Protein AF-A0AAV9RX57-F1 (afdb_monomer)

Secondary structure (DSSP, 8-state):
--------------S---THHHHHHHHHHHHHHHHHHHHHHHTS----------HHHHTT-EE-TTS-EESS-HHHHHHHHHHHHHHHHHHHHHHHHHHHHHHHHHHHHHHHHHHHHHHHHHHHHHHHHHHHHHHHHHHHHHHHHHHHHHHHHHHHHHHHHHHHHHHHHHHHHHHHHHHHT-

Structure (mmCIF, N/CA/C/O backbone):
data_AF-A0AAV9RX57-F1
#
_entry.id   AF-A0AAV9RX57-F1
#
loop_
_atom_site.group_PDB
_atom_site.id
_atom_site.type_symbol
_atom_site.label_atom_id
_atom_site.label_alt_id
_atom_site.label_comp_id
_atom_site.label_asym_id
_atom_site.label_entity_id
_atom_site.label_seq_id
_atom_site.pdbx_PDB_ins_code
_atom_site.Cartn_x
_atom_site.Cartn_y
_atom_site.Cartn_z
_atom_site.occupancy
_atom_site.B_iso_or_equiv
_atom_site.auth_seq_id
_atom_site.auth_comp_id
_atom_site.auth_asym_id
_atom_site.auth_atom_id
_atom_site.pdbx_PDB_model_num
ATOM 1 N N . MET A 1 1 ? 36.077 42.262 15.835 1.00 37.25 1 MET A N 1
ATOM 2 C CA . MET A 1 1 ? 35.780 43.583 15.251 1.00 37.25 1 MET A CA 1
ATOM 3 C C . MET A 1 1 ? 36.110 43.480 13.769 1.00 37.25 1 MET A C 1
ATOM 5 O O . MET A 1 1 ? 37.255 43.194 13.464 1.00 37.25 1 MET A O 1
ATOM 9 N N . THR A 1 2 ? 35.076 43.546 12.921 1.00 34.50 2 THR A N 1
ATOM 10 C CA . THR A 1 2 ? 35.089 44.076 11.535 1.00 34.50 2 THR A CA 1
ATOM 11 C C . THR A 1 2 ? 36.277 43.710 10.632 1.00 34.50 2 THR A C 1
ATOM 13 O O . THR A 1 2 ? 37.379 44.206 10.809 1.00 34.50 2 THR A O 1
ATOM 16 N N . THR A 1 3 ? 36.082 42.760 9.709 1.00 36.19 3 THR A N 1
ATOM 17 C CA . THR A 1 3 ? 35.789 42.994 8.271 1.00 36.19 3 THR A CA 1
ATOM 18 C C . THR A 1 3 ? 36.914 43.692 7.516 1.00 36.19 3 THR A C 1
ATOM 20 O O . THR A 1 3 ? 37.200 44.847 7.803 1.00 36.19 3 THR A O 1
ATOM 23 N N . LEU A 1 4 ? 37.445 43.023 6.488 1.00 35.38 4 LEU A N 1
ATOM 24 C CA . LEU A 1 4 ? 37.446 43.485 5.093 1.00 35.38 4 LEU A CA 1
ATOM 25 C C . LEU A 1 4 ? 38.254 42.498 4.238 1.00 35.38 4 LEU A C 1
ATOM 27 O O . LEU A 1 4 ? 39.471 42.447 4.349 1.00 35.38 4 LEU A O 1
ATOM 31 N N . GLN A 1 5 ? 37.575 41.765 3.357 1.00 34.31 5 GLN A N 1
ATOM 32 C CA . GLN A 1 5 ? 37.982 41.680 1.953 1.00 34.31 5 GLN A CA 1
ATOM 33 C C . GLN A 1 5 ? 36.827 41.117 1.121 1.00 34.31 5 GLN A C 1
ATOM 35 O O . GLN A 1 5 ? 36.481 39.942 1.163 1.00 34.31 5 GLN A O 1
ATOM 40 N N . THR A 1 6 ? 36.191 42.045 0.418 1.00 34.16 6 THR A N 1
ATOM 41 C CA . THR A 1 6 ? 35.315 41.859 -0.733 1.00 34.16 6 THR A CA 1
ATOM 42 C C . THR A 1 6 ? 36.131 41.374 -1.927 1.00 34.16 6 THR A C 1
ATOM 44 O O . THR A 1 6 ? 36.970 42.121 -2.426 1.00 34.16 6 THR A O 1
ATOM 47 N N . GLU A 1 7 ? 35.819 40.180 -2.425 1.00 33.41 7 GLU A N 1
ATOM 48 C CA . GLU A 1 7 ? 36.048 39.801 -3.818 1.00 33.41 7 GLU A CA 1
ATOM 49 C C . GLU A 1 7 ? 34.712 39.481 -4.491 1.00 33.41 7 GLU A C 1
ATOM 51 O O . GLU A 1 7 ? 33.741 39.034 -3.879 1.00 33.41 7 GLU A O 1
ATOM 56 N N . VAL A 1 8 ? 34.675 39.849 -5.761 1.00 36.81 8 VAL A N 1
ATOM 57 C CA . VAL A 1 8 ? 33.506 40.105 -6.587 1.00 36.81 8 VAL A CA 1
ATOM 58 C C . VAL A 1 8 ? 33.065 38.825 -7.301 1.00 36.81 8 VAL A C 1
ATOM 60 O O . VAL A 1 8 ? 33.859 38.171 -7.959 1.00 36.81 8 VAL A O 1
ATOM 63 N N . LEU A 1 9 ? 31.767 38.532 -7.178 1.00 32.97 9 LEU A N 1
ATOM 64 C CA . LEU A 1 9 ? 30.880 37.829 -8.119 1.00 32.97 9 LEU A CA 1
ATOM 65 C C . LEU A 1 9 ? 31.430 36.607 -8.881 1.00 32.97 9 LEU A C 1
ATOM 67 O O . LEU A 1 9 ? 32.012 36.718 -9.956 1.00 32.97 9 LEU A O 1
ATOM 71 N N . GLY A 1 10 ? 31.008 35.427 -8.427 1.00 30.75 10 GLY A N 1
ATOM 72 C CA . GLY A 1 10 ? 30.907 34.221 -9.246 1.00 30.75 10 GLY A CA 1
ATOM 73 C C . GLY A 1 10 ? 29.831 33.304 -8.678 1.00 30.75 10 GLY A C 1
ATOM 74 O O . GLY A 1 10 ? 30.119 32.451 -7.845 1.00 30.75 10 GLY A O 1
ATOM 75 N N . SER A 1 11 ? 28.574 33.538 -9.060 1.00 35.91 11 SER A N 1
ATOM 76 C CA . SER A 1 11 ? 27.440 32.716 -8.626 1.00 35.91 11 SER A CA 1
ATOM 77 C C . SER A 1 11 ? 27.539 31.260 -9.116 1.00 35.91 11 SER A C 1
ATOM 79 O O . SER A 1 11 ? 28.242 30.971 -10.086 1.00 35.91 11 SER A O 1
ATOM 81 N N . PRO A 1 12 ? 26.837 30.344 -8.429 1.00 41.66 12 PRO A N 1
ATOM 82 C CA . PRO A 1 12 ? 27.195 28.942 -8.304 1.00 41.66 12 PRO A CA 1
ATOM 83 C C . PRO A 1 12 ? 26.465 28.075 -9.332 1.00 41.66 12 PRO A C 1
ATOM 85 O O . PRO A 1 12 ? 25.260 28.199 -9.524 1.00 41.66 12 PRO A O 1
ATOM 88 N N . ALA A 1 13 ? 27.175 27.133 -9.948 1.00 36.59 13 ALA A N 1
ATOM 89 C CA . ALA A 1 13 ? 26.543 26.050 -10.699 1.00 36.59 13 ALA A CA 1
ATOM 90 C C . ALA A 1 13 ? 27.413 24.786 -10.659 1.00 36.59 13 ALA A C 1
ATOM 92 O O . ALA A 1 13 ? 27.843 24.258 -11.682 1.00 36.59 13 ALA A O 1
ATOM 93 N N . VAL A 1 14 ? 27.689 24.301 -9.448 1.00 48.09 14 VAL A N 1
ATOM 94 C CA . VAL A 1 14 ? 28.089 22.909 -9.230 1.00 48.09 14 VAL A CA 1
ATOM 95 C C . VAL A 1 14 ? 26.825 22.139 -8.882 1.00 48.09 14 VAL A C 1
ATOM 97 O O . VAL A 1 14 ? 26.364 22.212 -7.749 1.00 48.09 14 VAL A O 1
ATOM 100 N N . ALA A 1 15 ? 26.254 21.445 -9.864 1.00 42.22 15 ALA A N 1
ATOM 101 C CA . ALA A 1 15 ? 25.606 20.141 -9.704 1.00 42.22 15 ALA A CA 1
ATOM 102 C C . ALA A 1 15 ? 24.949 19.714 -11.023 1.00 42.22 15 ALA A C 1
ATOM 104 O O . ALA A 1 15 ? 24.324 20.517 -11.707 1.00 42.22 15 ALA A O 1
ATOM 105 N N . ALA A 1 16 ? 25.051 18.418 -11.316 1.00 41.44 16 ALA A N 1
ATOM 106 C CA . ALA A 1 16 ? 24.288 17.691 -12.330 1.00 41.44 16 ALA A CA 1
ATOM 107 C C . ALA A 1 16 ? 24.678 17.917 -13.805 1.00 41.44 16 ALA A C 1
ATOM 109 O O . ALA A 1 16 ? 23.857 18.296 -14.635 1.00 41.44 16 ALA A O 1
ATOM 110 N N . ARG A 1 17 ? 25.907 17.540 -14.183 1.00 41.22 17 ARG A N 1
ATOM 111 C CA . ARG A 1 17 ? 26.127 16.994 -15.535 1.00 41.22 17 ARG A CA 1
ATOM 112 C C . ARG A 1 17 ? 26.053 15.477 -15.443 1.00 41.22 17 ARG A C 1
ATOM 114 O O . ARG A 1 17 ? 26.974 14.824 -14.965 1.00 41.22 17 ARG A O 1
ATOM 121 N N . GLY A 1 18 ? 24.885 14.953 -15.805 1.00 37.97 18 GLY A N 1
ATOM 122 C CA . GLY A 1 18 ? 24.595 13.528 -15.828 1.00 37.97 18 GLY A CA 1
ATOM 123 C C . GLY A 1 18 ? 25.555 12.761 -16.736 1.00 37.97 18 GLY A C 1
ATOM 124 O O . GLY A 1 18 ? 26.022 13.273 -17.756 1.00 37.97 18 GLY A O 1
ATOM 125 N N . GLY A 1 19 ? 25.801 11.504 -16.362 1.00 42.06 19 GLY A N 1
ATOM 126 C CA . GLY A 1 19 ? 26.691 10.552 -17.033 1.00 42.06 19 GLY A CA 1
ATOM 127 C C . GLY A 1 19 ? 26.446 10.337 -18.535 1.00 42.06 19 GLY A C 1
ATOM 128 O O . GLY A 1 19 ? 27.285 9.739 -19.198 1.00 42.06 19 GLY A O 1
ATOM 129 N N . GLY A 1 20 ? 25.344 10.848 -19.095 1.00 42.59 20 GLY A N 1
ATOM 130 C CA . GLY A 1 20 ? 25.029 10.764 -20.524 1.00 42.59 20 GLY A CA 1
ATOM 131 C C . GLY A 1 20 ? 25.886 11.659 -21.428 1.00 42.59 20 GLY A C 1
ATOM 132 O O . GLY A 1 20 ? 26.120 11.298 -22.578 1.00 42.59 20 GLY A O 1
ATOM 133 N N . ALA A 1 21 ? 26.414 12.784 -20.926 1.00 46.75 21 ALA A N 1
ATOM 134 C CA . ALA A 1 21 ? 27.235 13.691 -21.742 1.00 46.75 21 ALA A CA 1
ATOM 135 C C . ALA A 1 21 ? 28.608 13.082 -22.095 1.00 46.75 21 ALA A C 1
ATOM 137 O O . ALA A 1 21 ? 29.094 13.236 -23.212 1.00 46.75 21 ALA A O 1
ATOM 138 N N . TYR A 1 22 ? 29.190 12.306 -21.176 1.00 47.47 22 TYR A N 1
ATOM 139 C CA . TYR A 1 22 ? 30.493 11.661 -21.371 1.00 47.47 22 TYR A CA 1
ATOM 140 C C . TYR A 1 22 ? 30.448 10.531 -22.411 1.00 47.47 22 TYR A C 1
ATOM 142 O O . TYR A 1 22 ? 31.435 10.286 -23.099 1.00 47.47 22 TYR A O 1
ATOM 150 N N . LEU A 1 23 ? 29.300 9.862 -22.562 1.00 53.38 23 LEU A N 1
ATOM 151 C CA . LEU A 1 23 ? 29.107 8.799 -23.554 1.00 53.38 23 LEU A CA 1
ATOM 152 C C . LEU A 1 23 ? 28.956 9.352 -24.976 1.00 53.38 23 LEU A C 1
ATOM 154 O O . LEU A 1 23 ? 29.496 8.763 -25.909 1.00 53.38 23 LEU A O 1
ATOM 158 N N . LEU A 1 24 ? 28.289 10.498 -25.141 1.00 52.78 24 LEU A N 1
ATOM 159 C CA . LEU A 1 24 ? 28.153 11.163 -26.441 1.00 52.78 24 LEU A CA 1
ATOM 160 C C . LEU A 1 24 ? 29.479 11.771 -26.922 1.00 52.78 24 LEU A C 1
ATOM 162 O O . LEU A 1 24 ? 29.832 11.581 -28.087 1.00 52.78 24 LEU A O 1
ATOM 166 N N . ASP A 1 25 ? 30.259 12.397 -26.033 1.00 53.00 25 ASP A N 1
ATOM 167 C CA . ASP A 1 25 ? 31.585 12.936 -26.380 1.00 53.00 25 ASP A CA 1
ATOM 168 C C . ASP A 1 25 ? 32.600 11.821 -26.695 1.00 53.00 25 ASP A C 1
ATOM 170 O O . ASP A 1 25 ? 33.375 11.926 -27.652 1.00 53.00 25 ASP A O 1
ATOM 174 N N . HIS A 1 26 ? 32.560 10.701 -25.962 1.00 57.59 26 HIS A N 1
ATOM 175 C CA . HIS A 1 26 ? 33.412 9.543 -26.249 1.00 57.59 26 HIS A CA 1
ATOM 176 C C . HIS A 1 26 ? 33.029 8.856 -27.574 1.00 57.59 26 HIS A C 1
ATOM 178 O O . HIS A 1 26 ? 33.906 8.423 -28.327 1.00 57.59 26 HIS A O 1
ATOM 184 N N . TRP A 1 27 ? 31.735 8.804 -27.911 1.00 58.22 27 TRP A N 1
ATOM 185 C CA . TRP A 1 27 ? 31.254 8.232 -29.173 1.00 58.22 27 TRP A CA 1
ATOM 186 C C . TRP A 1 27 ? 31.595 9.117 -30.384 1.00 58.22 27 TRP A C 1
ATOM 188 O O . TRP A 1 27 ? 32.092 8.607 -31.392 1.00 58.22 27 TRP A O 1
ATOM 198 N N . LEU A 1 28 ? 31.451 10.447 -30.279 1.00 53.59 28 LEU A N 1
ATOM 199 C CA . LEU A 1 28 ? 31.870 11.378 -31.339 1.00 53.59 28 LEU A CA 1
ATOM 200 C C . LEU A 1 28 ? 33.392 11.349 -31.583 1.00 53.59 28 LEU A C 1
ATOM 202 O O . LEU A 1 28 ? 33.833 11.420 -32.737 1.00 53.59 28 LEU A O 1
ATOM 206 N N . CYS A 1 29 ? 34.198 11.202 -30.524 1.00 53.66 29 CYS A N 1
ATOM 207 C CA . CYS A 1 29 ? 35.656 11.071 -30.623 1.00 53.66 29 CYS A CA 1
ATOM 208 C C . CYS A 1 29 ? 36.066 9.759 -31.321 1.00 53.66 29 CYS A C 1
ATOM 210 O O . CYS A 1 29 ? 36.931 9.756 -32.202 1.00 53.66 29 CYS A O 1
ATOM 212 N N . HIS A 1 30 ? 35.390 8.643 -31.023 1.00 54.09 30 HIS A N 1
ATOM 213 C CA . HIS A 1 30 ? 35.652 7.365 -31.693 1.00 54.09 30 HIS A CA 1
ATOM 214 C C . HIS A 1 30 ? 35.300 7.391 -33.192 1.00 54.09 30 HIS A C 1
ATOM 216 O O . HIS A 1 30 ? 36.060 6.865 -34.006 1.00 54.09 30 HIS A O 1
ATOM 222 N N . ILE A 1 31 ? 34.206 8.055 -33.584 1.00 54.06 31 ILE A N 1
ATOM 223 C CA . ILE A 1 31 ? 33.789 8.169 -34.996 1.00 54.06 31 ILE A CA 1
ATOM 224 C C . ILE A 1 31 ? 34.755 9.044 -35.805 1.00 54.06 31 ILE A C 1
ATOM 226 O O . ILE A 1 31 ? 35.144 8.686 -36.920 1.00 54.06 31 ILE A O 1
ATOM 230 N N . THR A 1 32 ? 35.188 10.177 -35.248 1.00 50.22 32 THR A N 1
ATOM 231 C CA . THR A 1 32 ? 36.153 11.071 -35.914 1.00 50.22 32 THR A CA 1
ATOM 232 C C . THR A 1 32 ? 37.546 10.443 -36.018 1.00 50.22 32 THR A C 1
ATOM 234 O O . THR A 1 32 ? 38.206 10.584 -37.051 1.00 50.22 32 THR A O 1
ATOM 237 N N . THR A 1 33 ? 37.954 9.655 -35.019 1.00 48.12 33 THR A N 1
ATOM 238 C CA . THR A 1 33 ? 39.225 8.913 -35.037 1.00 48.12 33 THR A CA 1
ATOM 239 C C . THR A 1 33 ? 39.205 7.749 -36.039 1.00 48.12 33 THR A C 1
ATOM 241 O O . THR A 1 33 ? 40.199 7.523 -36.731 1.00 48.12 33 THR A O 1
ATOM 244 N N . HIS A 1 34 ? 38.071 7.056 -36.217 1.00 49.88 34 HIS A N 1
ATOM 245 C CA . HIS A 1 34 ? 37.946 5.991 -37.225 1.00 49.88 34 HIS A CA 1
ATOM 246 C C . HIS A 1 34 ? 37.982 6.522 -38.668 1.00 49.88 34 HIS A C 1
ATOM 248 O O . HIS A 1 34 ? 38.610 5.903 -39.532 1.00 49.88 34 HIS A O 1
ATOM 254 N N . ARG A 1 35 ? 37.392 7.699 -38.930 1.00 41.75 35 ARG A N 1
ATOM 255 C CA . ARG A 1 35 ? 37.415 8.328 -40.264 1.00 41.75 35 ARG A CA 1
ATOM 256 C C . ARG A 1 35 ? 38.830 8.736 -40.697 1.00 41.75 35 ARG A C 1
ATOM 258 O O . ARG A 1 35 ? 39.187 8.544 -41.855 1.00 41.75 35 ARG A O 1
ATOM 265 N N . ASN A 1 36 ? 39.660 9.226 -39.770 1.00 41.56 36 ASN A N 1
ATOM 266 C CA . ASN A 1 36 ? 41.058 9.581 -40.058 1.00 41.56 36 ASN A CA 1
ATOM 267 C C . ASN A 1 36 ? 41.988 8.360 -40.174 1.00 41.56 36 ASN A C 1
ATOM 269 O O . ASN A 1 36 ? 42.947 8.395 -40.944 1.00 41.56 36 ASN A O 1
ATOM 273 N N . ARG A 1 37 ? 41.700 7.256 -39.472 1.00 43.50 37 ARG A N 1
ATOM 274 C CA . ARG A 1 37 ? 42.512 6.028 -39.556 1.00 43.50 37 ARG A CA 1
ATOM 275 C C . ARG A 1 37 ? 42.318 5.278 -40.878 1.00 43.50 37 ARG A C 1
ATOM 277 O O . ARG A 1 37 ? 43.274 4.708 -41.393 1.00 43.50 37 ARG A O 1
ATOM 284 N N . SER A 1 38 ? 41.114 5.332 -41.455 1.00 43.91 38 SER A N 1
ATOM 285 C CA . SER A 1 38 ? 40.823 4.725 -42.762 1.00 43.91 38 SER A CA 1
ATOM 286 C C . SER A 1 38 ? 41.518 5.445 -43.924 1.00 43.91 38 SER A C 1
ATOM 288 O O . SER A 1 38 ? 41.947 4.789 -44.867 1.00 43.91 38 SER A O 1
ATOM 290 N N . LEU A 1 39 ? 41.674 6.773 -43.855 1.00 43.22 39 LEU A N 1
ATOM 291 C CA . LEU A 1 39 ? 42.389 7.550 -44.878 1.00 43.22 39 LEU A CA 1
ATOM 292 C C . LEU A 1 39 ? 43.912 7.332 -44.822 1.00 43.22 39 LEU A C 1
ATOM 294 O O . LEU A 1 39 ? 44.556 7.299 -45.865 1.00 43.22 39 LEU A O 1
ATOM 298 N N . ALA A 1 40 ? 44.480 7.114 -43.630 1.00 43.47 40 ALA A N 1
ATOM 299 C CA . ALA A 1 40 ? 45.908 6.821 -43.462 1.00 43.47 40 ALA A CA 1
ATOM 300 C C . ALA A 1 40 ? 46.299 5.375 -43.840 1.00 43.47 40 ALA A C 1
ATOM 302 O O . ALA A 1 40 ? 47.449 5.119 -44.186 1.00 43.47 40 ALA A O 1
ATOM 303 N N . ALA A 1 41 ? 45.365 4.417 -43.792 1.00 42.19 41 ALA A N 1
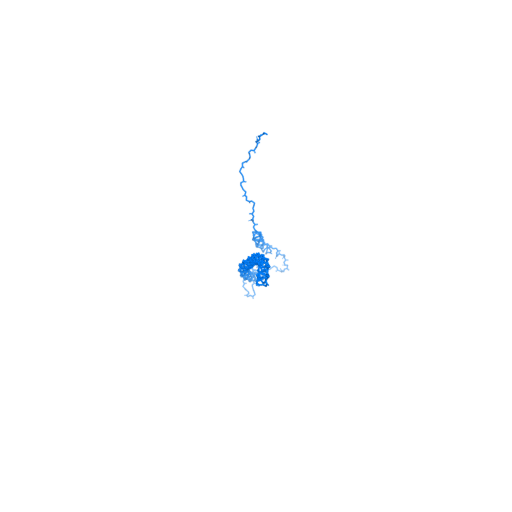ATOM 304 C CA . ALA A 1 41 ? 45.636 3.026 -44.168 1.00 42.19 41 ALA A CA 1
ATOM 305 C C . ALA A 1 41 ? 45.696 2.809 -45.694 1.00 42.19 41 ALA A C 1
ATOM 307 O O . ALA A 1 41 ? 46.380 1.895 -46.153 1.00 42.19 41 ALA A O 1
ATOM 308 N N . ILE A 1 42 ? 45.030 3.663 -46.481 1.00 44.56 42 ILE A N 1
ATOM 309 C CA . ILE A 1 42 ? 45.008 3.580 -47.952 1.00 44.56 42 ILE A CA 1
ATOM 310 C C . ILE A 1 42 ? 46.329 4.082 -48.568 1.00 44.56 42 ILE A C 1
ATOM 312 O O . ILE A 1 42 ? 46.711 3.636 -49.644 1.00 44.56 42 ILE A O 1
ATOM 316 N N . THR A 1 43 ? 47.090 4.934 -47.873 1.00 41.75 43 THR A N 1
ATOM 317 C CA . THR A 1 43 ? 48.362 5.491 -48.375 1.00 41.75 43 THR A CA 1
ATOM 318 C C . THR A 1 43 ? 49.614 4.718 -47.936 1.00 41.75 43 THR A C 1
ATOM 320 O O . THR A 1 43 ? 50.720 5.107 -48.300 1.00 41.75 43 THR A O 1
ATOM 323 N N . ALA A 1 44 ? 49.477 3.615 -47.186 1.00 42.81 44 ALA A N 1
ATOM 324 C CA . ALA A 1 44 ? 50.612 2.925 -46.553 1.00 42.81 44 ALA A CA 1
ATOM 325 C C . ALA A 1 44 ? 50.978 1.545 -47.146 1.00 42.81 44 ALA A C 1
ATOM 327 O O . ALA A 1 44 ? 51.875 0.880 -46.627 1.00 42.81 44 ALA A O 1
ATOM 328 N N . LYS A 1 45 ? 50.331 1.089 -48.228 1.00 41.78 45 LYS A N 1
ATOM 329 C CA . LYS A 1 45 ? 50.641 -0.206 -48.869 1.00 41.78 45 LYS A CA 1
ATOM 330 C C . LYS A 1 45 ? 50.846 -0.085 -50.381 1.00 41.78 45 LYS A C 1
ATOM 332 O O . LYS A 1 45 ? 50.092 -0.629 -51.172 1.00 41.78 45 LYS A O 1
ATOM 337 N N . THR A 1 46 ? 51.937 0.559 -50.772 1.00 40.41 46 THR A N 1
ATOM 338 C CA . THR A 1 46 ? 52.568 0.344 -52.083 1.00 40.41 46 THR A CA 1
ATOM 339 C C . THR A 1 46 ? 54.068 0.166 -51.866 1.00 40.41 46 THR A C 1
ATOM 341 O O . THR A 1 46 ? 54.855 1.098 -52.011 1.00 40.41 46 THR A O 1
ATOM 344 N N . GLY A 1 47 ? 54.453 -1.033 -51.423 1.00 40.09 47 GLY A N 1
ATOM 345 C CA . GLY A 1 47 ? 55.827 -1.521 -51.563 1.00 40.09 47 GLY A CA 1
ATOM 346 C C . GLY A 1 47 ? 56.030 -2.075 -52.981 1.00 40.09 47 GLY A C 1
ATOM 347 O O . GLY A 1 47 ? 55.058 -2.539 -53.580 1.00 40.09 47 GLY A O 1
ATOM 348 N N . PRO A 1 48 ? 57.246 -2.017 -53.548 1.00 37.50 48 PRO A N 1
ATOM 349 C CA . PRO A 1 48 ? 57.465 -2.310 -54.958 1.00 37.50 48 PRO A CA 1
ATOM 350 C C . PRO A 1 48 ? 57.375 -3.817 -55.224 1.00 37.50 48 PRO A C 1
ATOM 352 O O . PRO A 1 48 ? 58.202 -4.591 -54.742 1.00 37.50 48 PRO A O 1
ATOM 355 N N . VAL A 1 49 ? 56.389 -4.234 -56.021 1.00 40.62 49 VAL A N 1
ATOM 356 C CA . VAL A 1 49 ? 56.363 -5.570 -56.627 1.00 40.62 49 VAL A CA 1
ATOM 357 C C . VAL A 1 49 ? 57.206 -5.505 -57.898 1.00 40.62 49 VAL A C 1
ATOM 359 O O . VAL A 1 49 ? 56.846 -4.851 -58.873 1.00 40.62 49 VAL A O 1
ATOM 362 N N . ALA A 1 50 ? 58.373 -6.145 -57.863 1.00 44.50 50 ALA A N 1
ATOM 363 C CA . ALA A 1 50 ? 59.240 -6.305 -59.019 1.00 44.50 50 ALA A CA 1
ATOM 364 C C . ALA A 1 50 ? 58.628 -7.332 -59.984 1.00 44.50 50 ALA A C 1
ATOM 366 O O . ALA A 1 50 ? 58.806 -8.532 -59.807 1.00 44.50 50 ALA A O 1
ATOM 367 N N . MET A 1 51 ? 57.921 -6.850 -61.004 1.00 40.25 51 MET A N 1
ATOM 368 C CA . MET A 1 51 ? 57.573 -7.585 -62.222 1.00 40.25 51 MET A CA 1
ATOM 369 C C . MET A 1 51 ? 57.833 -6.647 -63.408 1.00 40.25 51 MET A C 1
ATOM 371 O O . MET A 1 51 ? 57.736 -5.430 -63.257 1.00 40.25 51 MET A O 1
ATOM 375 N N . ALA A 1 52 ? 58.277 -7.198 -64.541 1.00 41.47 52 ALA A N 1
ATOM 376 C CA . ALA A 1 52 ? 58.771 -6.466 -65.710 1.00 41.47 52 ALA A CA 1
ATOM 377 C C . ALA A 1 52 ? 57.948 -5.200 -66.024 1.00 41.47 52 ALA A C 1
ATOM 379 O O . ALA A 1 52 ? 56.727 -5.260 -66.132 1.00 41.47 52 ALA A O 1
ATOM 380 N N . LYS A 1 53 ? 58.633 -4.055 -66.134 1.00 42.84 53 LYS A N 1
ATOM 381 C CA . LYS A 1 53 ? 58.010 -2.735 -66.278 1.00 42.84 53 LYS A CA 1
ATOM 382 C C . LYS A 1 53 ? 57.256 -2.634 -67.602 1.00 42.84 53 LYS A C 1
ATOM 384 O O . LYS A 1 53 ? 57.868 -2.444 -68.651 1.00 42.84 53 LYS A O 1
ATOM 389 N N . ASP A 1 54 ? 55.939 -2.756 -67.524 1.00 59.56 54 ASP A N 1
ATOM 390 C CA . ASP A 1 54 ? 55.022 -2.416 -68.603 1.00 59.56 54 ASP A CA 1
ATOM 391 C C . ASP A 1 54 ? 54.967 -0.874 -68.714 1.00 59.56 54 ASP A C 1
ATOM 393 O O . ASP A 1 54 ? 54.597 -0.220 -67.730 1.00 59.56 54 ASP A O 1
ATOM 397 N N . PRO A 1 55 ? 55.353 -0.255 -69.851 1.00 59.66 55 PRO A N 1
ATOM 398 C CA . PRO A 1 55 ? 55.394 1.208 -70.017 1.00 59.66 55 PRO A CA 1
ATOM 399 C C . PRO A 1 55 ? 54.060 1.899 -69.711 1.00 59.66 55 PRO A C 1
ATOM 401 O O . PRO A 1 55 ? 54.010 3.096 -69.429 1.00 59.66 55 PRO A O 1
ATOM 404 N N . LEU A 1 56 ? 52.968 1.137 -69.772 1.00 57.94 56 LEU A N 1
ATOM 405 C CA . LEU A 1 56 ? 51.617 1.601 -69.517 1.00 57.94 56 LEU A CA 1
ATOM 406 C C . LEU A 1 56 ? 51.317 1.782 -68.019 1.00 57.94 56 LEU A C 1
ATOM 408 O O . LEU A 1 56 ? 50.677 2.762 -67.635 1.00 57.94 56 LEU A O 1
ATOM 412 N N . ALA A 1 57 ? 51.863 0.903 -67.171 1.00 57.31 57 ALA A N 1
ATOM 413 C CA . ALA A 1 57 ? 51.741 1.001 -65.718 1.00 57.31 57 ALA A CA 1
ATOM 414 C C . ALA A 1 57 ? 52.538 2.195 -65.162 1.00 57.31 57 ALA A C 1
ATOM 416 O O . ALA A 1 57 ? 52.113 2.836 -64.203 1.00 57.31 57 ALA A O 1
ATOM 417 N N . GLU A 1 58 ? 53.658 2.550 -65.804 1.00 57.97 58 GLU A N 1
ATOM 418 C CA . GLU A 1 58 ? 54.463 3.737 -65.471 1.00 57.97 58 GLU A CA 1
ATOM 419 C C . GLU A 1 58 ? 53.753 5.052 -65.852 1.00 57.97 58 GLU A C 1
ATOM 421 O O . GLU A 1 58 ? 53.958 6.080 -65.209 1.00 57.97 58 GLU A O 1
ATOM 426 N N . ALA A 1 59 ? 52.842 5.005 -66.832 1.00 62.78 59 ALA A N 1
ATOM 427 C CA . ALA A 1 59 ? 51.950 6.107 -67.1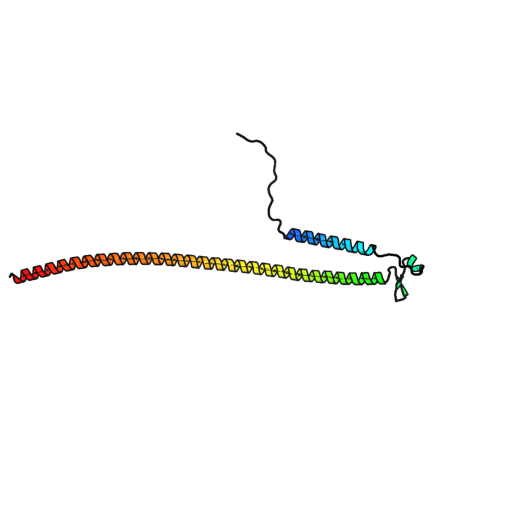98 1.00 62.78 59 ALA A CA 1
ATOM 428 C C . ALA A 1 59 ? 50.651 6.162 -66.360 1.00 62.78 59 ALA A C 1
ATOM 430 O O . ALA A 1 59 ? 49.815 7.036 -66.592 1.00 62.78 59 ALA A O 1
ATOM 431 N N . GLY A 1 60 ? 50.473 5.252 -65.390 1.00 61.44 60 GLY A N 1
ATOM 432 C CA . GLY A 1 60 ? 49.294 5.193 -64.518 1.00 61.44 60 GLY A CA 1
ATOM 433 C C . GLY A 1 60 ? 48.062 4.545 -65.158 1.00 61.44 60 GLY A C 1
ATOM 434 O O . GLY A 1 60 ? 46.943 4.791 -64.707 1.00 61.44 60 GLY A O 1
ATOM 435 N N . PHE A 1 61 ? 48.244 3.740 -66.209 1.00 65.88 61 PHE A N 1
ATOM 436 C CA . PHE A 1 61 ? 47.163 3.033 -66.889 1.00 65.88 61 PHE A CA 1
ATOM 437 C C . PHE A 1 61 ? 47.333 1.511 -66.775 1.00 65.88 61 PHE A C 1
ATOM 439 O O . PHE A 1 61 ? 48.381 0.949 -67.078 1.00 65.88 61 PHE A O 1
ATOM 446 N N . TYR A 1 62 ? 46.262 0.837 -66.374 1.00 67.00 62 TYR A N 1
ATOM 447 C CA . TYR A 1 62 ? 46.166 -0.600 -66.144 1.00 67.00 62 TYR A CA 1
ATOM 448 C C . TYR A 1 62 ? 45.130 -1.206 -67.091 1.00 67.00 62 TYR A C 1
ATOM 450 O O . TYR A 1 62 ? 44.093 -0.596 -67.349 1.00 67.00 62 TYR A O 1
ATOM 458 N N . PHE A 1 63 ? 45.372 -2.408 -67.606 1.00 61.53 63 PHE A N 1
ATOM 459 C CA . PHE A 1 63 ? 44.348 -3.146 -68.346 1.00 61.53 63 PHE A CA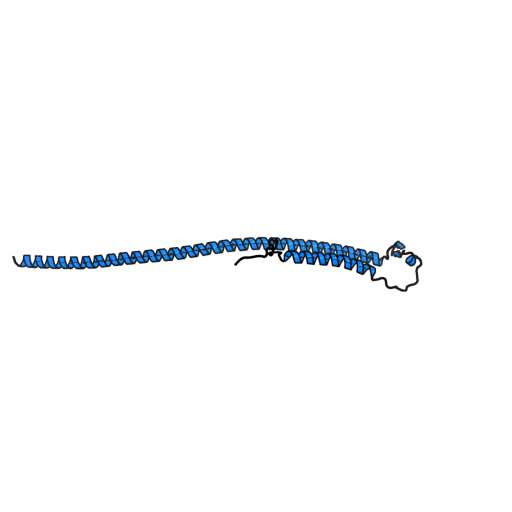 1
ATOM 460 C C . PHE A 1 63 ? 43.484 -3.973 -67.393 1.00 61.53 63 PHE A C 1
ATOM 462 O O . PHE A 1 63 ? 43.987 -4.616 -66.477 1.00 61.53 63 PHE A O 1
ATOM 469 N N . ASP A 1 64 ? 42.175 -3.937 -67.617 1.00 64.44 64 ASP A N 1
ATOM 470 C CA . ASP A 1 64 ? 41.192 -4.784 -66.936 1.00 64.44 64 ASP A CA 1
ATOM 471 C C . ASP A 1 64 ? 41.050 -6.159 -67.621 1.00 64.44 64 ASP A C 1
ATOM 473 O O . ASP A 1 64 ? 41.459 -6.315 -68.772 1.00 64.44 64 ASP A O 1
ATOM 477 N N . GLU A 1 65 ? 40.368 -7.117 -66.985 1.00 66.50 65 GLU A N 1
ATOM 478 C CA . GLU A 1 65 ? 40.114 -8.485 -67.494 1.00 66.50 65 GLU A CA 1
ATOM 479 C C . GLU A 1 65 ? 39.373 -8.521 -68.852 1.00 66.50 65 GLU A C 1
ATOM 481 O O . GLU A 1 65 ? 39.354 -9.535 -69.547 1.00 66.50 65 GLU A O 1
ATOM 486 N N . LEU A 1 66 ? 38.788 -7.390 -69.263 1.00 67.31 66 LEU A N 1
ATOM 487 C CA . LEU A 1 66 ? 38.109 -7.182 -70.547 1.00 67.31 66 LEU A CA 1
ATOM 488 C C . LEU A 1 66 ? 38.944 -6.371 -71.563 1.00 67.31 66 LEU A C 1
ATOM 490 O O . LEU A 1 66 ? 38.377 -5.793 -72.494 1.00 67.31 66 LEU A O 1
ATOM 494 N N . ASN A 1 67 ? 40.267 -6.275 -71.379 1.00 61.94 67 ASN A N 1
ATOM 495 C CA . ASN A 1 67 ? 41.211 -5.502 -72.207 1.00 61.94 67 ASN A CA 1
ATOM 496 C C . ASN A 1 67 ? 40.849 -4.012 -72.364 1.00 61.94 67 ASN A C 1
ATOM 498 O O . ASN A 1 67 ? 41.168 -3.372 -73.368 1.00 61.94 67 ASN A O 1
ATOM 502 N N . LYS A 1 68 ? 40.172 -3.434 -71.367 1.00 67.44 68 LYS A N 1
ATOM 503 C CA . LYS A 1 68 ? 39.864 -1.998 -71.321 1.00 67.44 68 LYS A CA 1
ATOM 504 C C . LYS A 1 68 ? 40.919 -1.275 -70.494 1.00 67.44 68 LYS A C 1
ATOM 506 O O . LYS A 1 68 ? 41.276 -1.731 -69.412 1.00 67.44 68 LYS A O 1
ATOM 511 N N . LEU A 1 69 ? 41.383 -0.141 -71.008 1.00 70.38 69 LEU A N 1
ATOM 512 C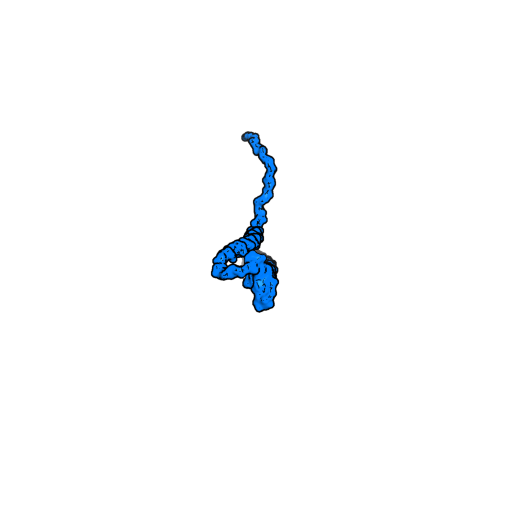 CA . LEU A 1 69 ? 42.356 0.728 -70.351 1.00 70.38 69 LEU A CA 1
ATOM 513 C C . LEU A 1 69 ? 41.683 1.444 -69.163 1.00 70.38 69 LEU A C 1
ATOM 515 O O . LEU A 1 69 ? 40.664 2.114 -69.340 1.00 70.38 69 LEU A O 1
ATOM 519 N N . ARG A 1 70 ? 42.223 1.293 -67.954 1.00 64.31 70 ARG A N 1
ATOM 520 C CA . ARG A 1 70 ? 41.738 1.882 -66.697 1.00 64.31 70 ARG A CA 1
ATOM 521 C C . ARG A 1 70 ? 42.838 2.693 -66.028 1.00 64.31 70 ARG A C 1
ATOM 523 O O . ARG A 1 70 ? 44.003 2.352 -66.107 1.00 64.31 70 ARG A O 1
ATOM 530 N N . VAL A 1 71 ? 42.458 3.757 -65.332 1.00 69.56 71 VAL A N 1
ATOM 531 C CA . VAL A 1 71 ? 43.390 4.631 -64.586 1.00 69.56 71 VAL A CA 1
ATOM 532 C C . VAL A 1 71 ? 43.689 4.081 -63.179 1.00 69.56 71 VAL A C 1
ATOM 534 O O . VAL A 1 71 ? 44.620 4.516 -62.513 1.00 69.56 71 VAL A O 1
ATOM 537 N N . LEU A 1 72 ? 42.894 3.114 -62.708 1.00 65.62 72 LEU A N 1
ATOM 538 C CA . LEU A 1 72 ? 43.015 2.502 -61.386 1.00 65.62 72 LEU A CA 1
ATOM 539 C C . LEU A 1 72 ? 43.234 0.995 -61.537 1.00 65.62 72 LEU A C 1
ATOM 541 O O . LEU A 1 72 ? 42.564 0.362 -62.356 1.00 65.62 72 LEU A O 1
ATOM 545 N N . GLU A 1 73 ? 44.137 0.435 -60.735 1.00 70.12 73 GLU A N 1
ATOM 546 C CA . GLU A 1 73 ? 44.406 -1.002 -60.703 1.00 70.12 73 GLU A CA 1
ATOM 547 C C . GLU A 1 73 ? 43.111 -1.782 -60.381 1.00 70.12 73 GLU A C 1
ATOM 549 O O . GLU A 1 73 ? 42.415 -1.438 -59.414 1.00 70.12 73 GLU A O 1
ATOM 554 N N . PRO A 1 74 ? 42.743 -2.806 -61.175 1.00 69.81 74 PRO A N 1
ATOM 555 C CA . PRO A 1 74 ? 41.461 -3.502 -61.042 1.00 69.81 74 PRO A CA 1
ATOM 556 C C . PRO A 1 74 ? 41.266 -4.139 -59.658 1.00 69.81 74 PRO A C 1
ATOM 558 O O . PRO A 1 74 ? 40.182 -4.019 -59.086 1.00 69.81 74 PRO A O 1
ATOM 561 N N . GLU A 1 75 ? 42.322 -4.686 -59.046 1.00 70.25 75 GLU A N 1
ATOM 562 C CA . GLU A 1 75 ? 42.263 -5.206 -57.673 1.00 70.25 75 GLU A CA 1
ATOM 563 C C . GLU A 1 75 ? 41.952 -4.121 -56.632 1.00 70.25 75 GLU A C 1
ATOM 565 O O . GLU A 1 75 ? 41.185 -4.348 -55.694 1.00 70.25 75 GLU A O 1
ATOM 570 N N . VAL A 1 76 ? 42.546 -2.932 -56.775 1.00 71.94 76 VAL A N 1
ATOM 571 C CA . VAL A 1 76 ? 42.320 -1.803 -55.861 1.00 71.94 76 VAL A CA 1
ATOM 572 C C . VAL A 1 76 ? 40.906 -1.256 -56.046 1.00 71.94 76 VAL A C 1
ATOM 574 O O . VAL A 1 76 ? 40.236 -0.936 -55.063 1.00 71.94 76 VAL A O 1
ATOM 577 N N . SER A 1 77 ? 40.408 -1.213 -57.285 1.00 74.94 77 SER A N 1
ATOM 578 C CA . SER A 1 77 ? 39.017 -0.861 -57.587 1.00 74.94 77 SER A CA 1
ATOM 579 C C . SER A 1 77 ? 38.027 -1.842 -56.951 1.00 74.94 77 SER A C 1
ATOM 581 O O . SER A 1 77 ? 37.022 -1.409 -56.385 1.00 74.94 77 SER A O 1
ATOM 583 N N . GLN A 1 78 ? 38.302 -3.147 -57.023 1.00 77.88 78 GLN A N 1
ATOM 584 C CA . GLN A 1 78 ? 37.433 -4.184 -56.471 1.00 77.88 78 GLN A CA 1
ATOM 585 C C . GLN A 1 78 ? 37.418 -4.152 -54.939 1.00 77.88 78 GLN A C 1
ATOM 587 O O . GLN A 1 78 ? 36.347 -4.020 -54.351 1.00 77.88 78 GLN A O 1
ATOM 592 N N . LYS A 1 79 ? 38.592 -4.132 -54.295 1.00 78.94 79 LYS A N 1
ATOM 593 C CA . LYS A 1 79 ? 38.718 -4.027 -52.828 1.00 78.94 79 LYS A CA 1
ATOM 594 C C . LYS A 1 79 ? 38.071 -2.747 -52.284 1.00 78.94 79 LYS A C 1
ATOM 596 O O . LYS A 1 79 ? 37.446 -2.763 -51.228 1.00 78.94 79 LYS A O 1
ATOM 601 N N . THR A 1 80 ? 38.169 -1.633 -53.016 1.00 80.94 80 TH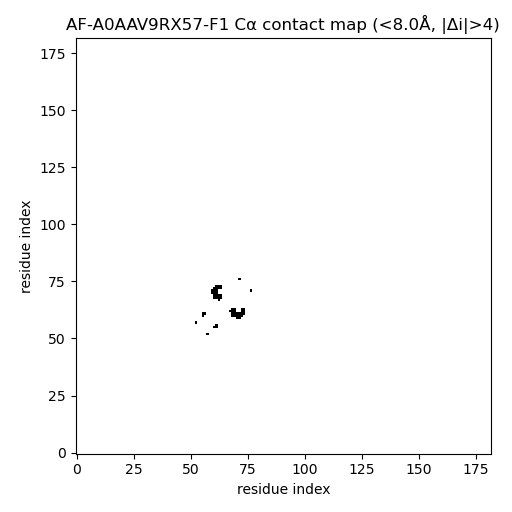R A N 1
ATOM 602 C CA . THR A 1 80 ? 37.495 -0.375 -52.643 1.00 80.94 80 THR A CA 1
ATOM 603 C C . THR A 1 80 ? 35.972 -0.483 -52.772 1.00 80.94 80 THR A C 1
ATOM 605 O O . THR A 1 80 ? 35.245 0.104 -51.970 1.00 80.94 80 THR A O 1
ATOM 608 N N . SER A 1 81 ? 35.469 -1.236 -53.755 1.00 81.44 81 SER A N 1
ATOM 609 C CA . SER A 1 81 ? 34.033 -1.490 -53.914 1.00 81.44 81 SER A CA 1
ATOM 610 C C . SER A 1 81 ? 33.490 -2.421 -52.829 1.00 81.44 81 SER A C 1
ATOM 612 O O . SER A 1 81 ? 32.431 -2.140 -52.277 1.00 81.44 81 SER A O 1
ATOM 614 N N . GLU A 1 82 ? 34.217 -3.484 -52.486 1.00 87.31 82 GLU A N 1
ATOM 615 C CA . GLU A 1 82 ? 33.867 -4.403 -51.394 1.00 87.31 82 GLU A CA 1
ATOM 616 C C . GLU A 1 82 ? 33.814 -3.660 -50.055 1.00 87.31 82 GLU A C 1
ATOM 618 O O . GLU A 1 82 ? 32.790 -3.679 -49.376 1.00 87.31 82 GLU A O 1
ATOM 623 N N . LEU A 1 83 ? 34.850 -2.874 -49.740 1.00 86.81 83 LEU A N 1
ATOM 624 C CA . LEU A 1 83 ? 34.882 -2.047 -48.532 1.00 86.81 83 LEU A CA 1
ATOM 625 C C . LEU A 1 83 ? 33.712 -1.051 -48.476 1.00 86.81 83 LEU A C 1
ATOM 627 O O . LEU A 1 83 ? 33.168 -0.782 -47.404 1.00 86.81 83 LEU A O 1
ATOM 631 N N . LYS A 1 84 ? 33.311 -0.489 -49.623 1.00 90.12 84 LYS A N 1
ATOM 632 C CA . LYS A 1 84 ? 32.167 0.425 -49.710 1.00 90.12 84 LYS A CA 1
ATOM 633 C C . LYS A 1 84 ? 30.853 -0.281 -49.373 1.00 90.12 84 LYS A C 1
ATOM 635 O O . LYS A 1 84 ? 30.033 0.316 -48.676 1.00 90.12 84 LYS A O 1
ATOM 640 N N . GLU A 1 85 ? 30.642 -1.502 -49.856 1.00 92.75 85 GLU A N 1
ATOM 641 C CA . GLU A 1 85 ? 29.445 -2.282 -49.522 1.00 92.75 85 GLU A CA 1
ATOM 642 C C . GLU A 1 85 ? 29.456 -2.731 -48.053 1.00 92.75 85 GLU A C 1
ATOM 644 O O . GLU A 1 85 ? 28.466 -2.522 -47.355 1.00 92.75 85 GLU A O 1
ATOM 649 N N . GLU A 1 86 ? 30.590 -3.198 -47.524 1.00 91.75 86 GLU A N 1
ATOM 650 C CA . GLU A 1 86 ? 30.726 -3.534 -46.097 1.00 91.75 86 GLU A CA 1
ATOM 651 C C . GLU A 1 86 ? 30.445 -2.331 -45.188 1.00 91.75 86 GLU A C 1
ATOM 653 O O . GLU A 1 86 ? 29.781 -2.447 -44.155 1.00 91.75 86 GLU A O 1
ATOM 658 N N . CYS A 1 87 ? 30.913 -1.144 -45.583 1.00 91.88 87 CYS A N 1
ATOM 659 C CA . CYS A 1 87 ? 30.641 0.094 -44.862 1.00 91.88 87 CYS A CA 1
ATOM 660 C C . CYS A 1 87 ? 29.147 0.449 -44.870 1.00 91.88 87 CYS A C 1
ATOM 662 O O . CYS A 1 87 ? 28.639 0.914 -43.849 1.00 91.88 87 CYS A O 1
ATOM 664 N N . LYS A 1 88 ? 28.425 0.218 -45.976 1.00 92.56 88 LYS A N 1
ATOM 665 C CA . LYS A 1 88 ? 26.964 0.404 -46.012 1.00 92.56 88 LYS A CA 1
ATOM 666 C C . LYS A 1 88 ? 26.263 -0.579 -45.083 1.00 92.56 88 LYS A C 1
ATOM 668 O O . LYS A 1 88 ? 25.468 -0.148 -44.255 1.00 92.56 88 LYS A O 1
ATOM 673 N N . GLU A 1 89 ? 26.612 -1.863 -45.148 1.00 94.38 89 GLU A N 1
ATOM 674 C CA . GLU A 1 89 ? 26.036 -2.866 -44.249 1.00 94.38 89 GLU A CA 1
ATOM 675 C C . GLU A 1 89 ? 26.295 -2.545 -42.776 1.00 94.38 89 GLU A C 1
ATOM 677 O O . GLU A 1 89 ? 25.435 -2.764 -41.922 1.00 94.38 89 GLU A O 1
ATOM 682 N N . PHE A 1 90 ? 27.487 -2.040 -42.455 1.00 95.19 90 PHE A N 1
ATOM 683 C CA . PHE A 1 90 ? 27.820 -1.629 -41.100 1.00 95.19 90 PHE A CA 1
ATOM 684 C C . PHE A 1 90 ? 26.944 -0.459 -40.643 1.00 95.19 90 PHE A C 1
ATOM 686 O O . PHE A 1 90 ? 26.389 -0.505 -39.545 1.00 95.19 90 PHE A O 1
ATOM 693 N N . VAL A 1 91 ? 26.767 0.560 -41.488 1.00 94.75 91 VAL A N 1
ATOM 694 C CA . VAL A 1 91 ? 25.876 1.694 -41.194 1.00 94.75 91 VAL A CA 1
ATOM 695 C C . VAL A 1 91 ? 24.433 1.223 -41.000 1.00 94.75 91 VAL A C 1
ATOM 697 O O . VAL A 1 91 ? 23.785 1.651 -40.045 1.00 94.75 91 VAL A O 1
ATOM 700 N N . ASP A 1 92 ? 23.951 0.292 -41.821 1.00 96.00 92 ASP A N 1
ATOM 701 C CA . ASP A 1 92 ? 22.601 -0.264 -41.695 1.00 96.00 92 ASP A CA 1
ATOM 702 C C . ASP A 1 92 ? 22.419 -1.046 -40.386 1.00 96.00 92 ASP A C 1
ATOM 704 O O . ASP A 1 92 ? 21.429 -0.850 -39.673 1.00 96.00 92 ASP A O 1
ATOM 708 N N . LYS A 1 93 ? 23.397 -1.884 -40.014 1.00 95.56 93 LYS A N 1
ATOM 709 C CA . LYS A 1 93 ? 23.408 -2.620 -38.736 1.00 95.56 93 LYS A CA 1
ATOM 710 C C . LYS A 1 93 ? 23.422 -1.663 -37.540 1.00 95.56 93 LYS A C 1
ATOM 712 O O . LYS A 1 93 ? 22.683 -1.877 -36.579 1.00 95.56 93 LYS A O 1
ATOM 717 N N . ILE A 1 94 ? 24.197 -0.577 -37.605 1.00 95.31 94 ILE A N 1
ATOM 718 C CA . ILE A 1 94 ? 24.199 0.468 -36.570 1.00 95.31 94 ILE A CA 1
ATOM 719 C C . ILE A 1 94 ? 22.844 1.180 -36.502 1.00 95.31 94 ILE A C 1
ATOM 721 O O . ILE A 1 94 ? 22.332 1.403 -35.405 1.00 95.31 94 ILE A O 1
ATOM 725 N N . GLY A 1 95 ? 22.222 1.474 -37.645 1.00 94.62 95 GLY A N 1
ATOM 726 C CA . GLY A 1 95 ? 20.881 2.056 -37.691 1.00 94.62 95 GLY A CA 1
ATOM 727 C C . GLY A 1 95 ? 19.822 1.154 -37.046 1.00 94.62 95 GLY A C 1
ATOM 728 O O . GLY A 1 95 ? 18.959 1.635 -36.313 1.00 94.62 95 GLY A O 1
ATOM 729 N N . GLN A 1 96 ? 19.897 -0.163 -37.258 1.00 95.88 96 GLN A N 1
ATOM 730 C CA . GLN A 1 96 ? 19.021 -1.132 -36.587 1.00 95.88 96 GLN A CA 1
ATOM 731 C C . GLN A 1 96 ? 19.286 -1.197 -35.079 1.00 95.88 96 GLN A C 1
ATOM 733 O O . GLN A 1 96 ? 18.342 -1.165 -34.292 1.00 95.88 96 GLN A O 1
ATOM 738 N N . PHE A 1 97 ? 20.554 -1.227 -34.666 1.00 96.31 97 PHE A N 1
ATOM 739 C CA . PHE A 1 97 ? 20.925 -1.228 -33.253 1.00 96.31 97 PHE A CA 1
ATOM 740 C C . PHE A 1 97 ? 20.402 0.016 -32.524 1.00 96.31 97 PHE A C 1
ATOM 742 O O . PHE A 1 97 ? 19.813 -0.103 -31.453 1.00 96.31 97 PHE A O 1
ATOM 749 N N . GLN A 1 98 ? 20.533 1.200 -33.128 1.00 95.19 98 GLN A N 1
ATOM 750 C CA . GLN A 1 98 ? 19.994 2.442 -32.570 1.00 95.19 98 GLN A CA 1
ATOM 751 C C . GLN A 1 98 ? 18.473 2.391 -32.398 1.00 95.19 98 GLN A C 1
ATOM 753 O O . GLN A 1 98 ? 17.972 2.846 -31.373 1.00 95.19 98 GLN A O 1
ATOM 758 N N . LYS A 1 99 ? 17.737 1.795 -33.346 1.00 96.75 99 LYS A N 1
ATOM 759 C CA . LYS A 1 99 ? 16.283 1.594 -33.213 1.00 96.75 99 LYS A CA 1
ATOM 760 C C . LYS A 1 99 ? 15.937 0.667 -32.049 1.00 96.75 99 LYS A C 1
ATOM 762 O O . LYS A 1 99 ? 15.025 0.974 -31.290 1.00 96.75 99 LYS A O 1
ATOM 767 N N . ILE A 1 100 ? 16.671 -0.436 -31.891 1.00 96.06 100 ILE A N 1
ATOM 768 C CA . ILE A 1 100 ? 16.456 -1.385 -30.787 1.00 96.06 100 ILE A CA 1
ATOM 769 C C . ILE A 1 100 ? 16.734 -0.710 -29.442 1.00 96.06 100 ILE A C 1
ATOM 771 O O . ILE A 1 100 ? 15.923 -0.817 -28.528 1.00 96.06 100 ILE A O 1
ATOM 775 N N . VAL A 1 101 ? 17.854 0.008 -29.322 1.00 96.69 101 VAL A N 1
ATOM 776 C CA . VAL A 1 101 ? 18.204 0.730 -28.091 1.00 96.69 101 VAL A CA 1
ATOM 777 C C . VAL A 1 101 ? 17.193 1.838 -27.798 1.00 96.69 101 VAL A C 1
ATOM 779 O O . VAL A 1 101 ? 16.795 1.983 -26.649 1.00 96.69 101 VAL A O 1
ATOM 782 N N . GLY A 1 102 ? 16.730 2.571 -28.816 1.00 96.69 102 GLY A N 1
ATOM 783 C CA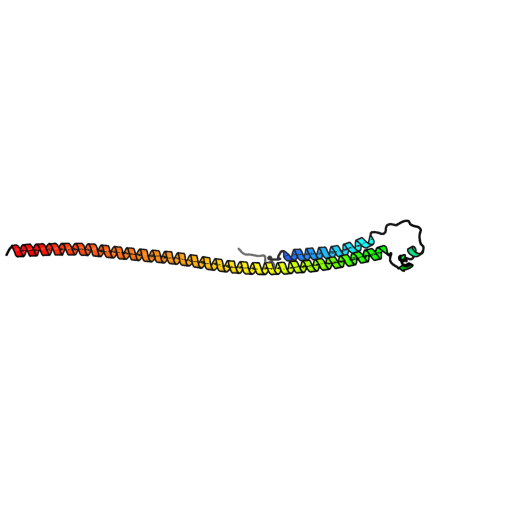 . GLY A 1 102 ? 15.665 3.565 -28.669 1.00 96.69 102 GLY A CA 1
ATOM 784 C C . GLY A 1 102 ? 14.378 2.954 -28.112 1.00 96.69 102 GLY A C 1
ATOM 785 O O . GLY A 1 102 ? 13.882 3.417 -27.091 1.00 96.69 102 GLY A O 1
ATOM 786 N N . GLY A 1 103 ? 13.909 1.851 -28.705 1.00 97.06 103 GLY A N 1
ATOM 787 C CA . GLY A 1 103 ? 12.733 1.135 -28.203 1.00 97.06 103 GLY A CA 1
ATOM 788 C C . GLY A 1 103 ? 12.930 0.560 -26.795 1.00 97.06 103 GLY A C 1
ATOM 789 O O . GLY A 1 103 ? 12.010 0.580 -25.985 1.00 97.06 103 GLY A O 1
ATOM 790 N N . LEU A 1 104 ? 14.135 0.083 -26.459 1.00 96.62 104 LEU A N 1
ATOM 791 C CA . LEU A 1 104 ? 14.443 -0.382 -25.105 1.00 96.62 104 LEU A CA 1
ATOM 792 C C . LEU A 1 104 ? 14.388 0.754 -24.078 1.00 96.62 104 LEU A C 1
ATOM 794 O O . LEU A 1 104 ? 13.863 0.541 -22.990 1.00 96.62 104 LEU A O 1
ATOM 798 N N . ILE A 1 105 ? 14.912 1.938 -24.409 1.00 96.75 105 ILE A N 1
ATOM 799 C CA . ILE A 1 105 ? 14.841 3.113 -23.530 1.00 96.75 105 ILE A CA 1
ATOM 800 C C . ILE A 1 105 ? 13.377 3.476 -23.263 1.00 96.75 105 ILE A C 1
ATOM 802 O O . ILE A 1 105 ? 13.007 3.651 -22.107 1.00 96.75 105 ILE A O 1
ATOM 806 N N . GLU A 1 106 ? 12.538 3.503 -24.301 1.00 97.50 106 GLU A N 1
ATOM 807 C CA . GLU A 1 106 ? 11.103 3.786 -24.163 1.00 97.50 106 GLU A CA 1
ATOM 808 C C . GLU A 1 106 ? 10.403 2.764 -23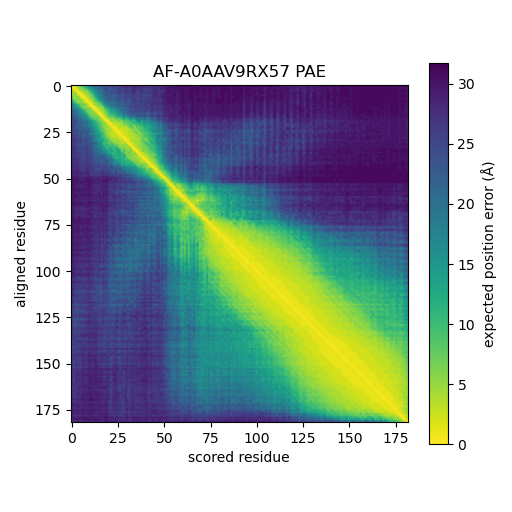.255 1.00 97.50 106 GLU A C 1
ATOM 810 O O . GLU A 1 106 ? 9.733 3.151 -22.298 1.00 97.50 106 GLU A O 1
ATOM 815 N N . MET A 1 107 ? 10.624 1.464 -23.481 1.00 97.31 107 MET A N 1
ATOM 816 C CA . MET A 1 107 ? 10.045 0.409 -22.639 1.00 97.31 107 MET A CA 1
ATOM 817 C C . MET A 1 107 ? 10.515 0.497 -21.180 1.00 97.31 107 MET A C 1
ATOM 819 O O . MET A 1 107 ? 9.732 0.270 -20.257 1.00 97.31 107 MET A O 1
ATOM 823 N N . VAL A 1 108 ? 11.792 0.815 -20.948 1.00 97.38 108 VAL A N 1
ATOM 824 C CA . VAL A 1 108 ? 12.336 0.981 -19.592 1.00 97.38 108 VAL A CA 1
ATOM 825 C C . VAL A 1 108 ? 11.730 2.207 -18.906 1.00 97.38 108 VAL A C 1
ATOM 827 O O . VAL A 1 108 ? 11.396 2.127 -17.723 1.00 97.38 108 VAL A O 1
ATOM 830 N N . ASP A 1 109 ? 11.537 3.311 -19.627 1.00 97.69 109 ASP A N 1
ATOM 831 C CA . ASP A 1 109 ? 10.900 4.519 -19.098 1.00 97.69 109 ASP A CA 1
ATOM 832 C C . ASP A 1 109 ? 9.420 4.291 -18.757 1.00 97.69 109 ASP A C 1
ATOM 834 O O . ASP A 1 109 ? 8.934 4.775 -17.730 1.00 97.69 109 ASP A O 1
ATOM 838 N N . GLU A 1 110 ? 8.689 3.547 -19.589 1.00 97.81 110 GLU A N 1
ATOM 839 C CA . GLU A 1 110 ? 7.308 3.139 -19.307 1.00 97.81 110 GLU A CA 1
ATOM 840 C C . GLU A 1 110 ? 7.235 2.248 -18.066 1.00 97.81 110 GLU A C 1
ATOM 842 O O . GLU A 1 110 ? 6.490 2.553 -17.131 1.00 97.81 110 GLU A O 1
ATOM 847 N N . LEU A 1 111 ? 8.086 1.221 -17.992 1.00 97.56 111 LEU A N 1
ATOM 848 C CA . LEU A 1 111 ? 8.153 0.332 -16.835 1.00 97.56 111 LEU A CA 1
ATOM 849 C C . LEU A 1 111 ? 8.512 1.091 -15.549 1.00 97.56 111 LEU A C 1
ATOM 851 O O . LEU A 1 111 ? 7.946 0.821 -14.489 1.00 97.56 111 LEU A O 1
ATOM 855 N N . ALA A 1 112 ? 9.419 2.068 -15.621 1.00 97.50 112 ALA A N 1
ATOM 856 C CA . ALA A 1 112 ? 9.766 2.911 -14.480 1.00 97.50 112 ALA A CA 1
ATOM 857 C C . ALA A 1 112 ? 8.566 3.745 -13.993 1.00 97.50 112 ALA A C 1
ATOM 859 O O . ALA A 1 112 ? 8.329 3.843 -12.785 1.00 97.50 112 ALA A O 1
ATOM 860 N N . LYS A 1 113 ? 7.771 4.312 -14.913 1.00 97.75 113 LYS A N 1
ATOM 861 C CA . LYS A 1 113 ? 6.543 5.057 -14.576 1.00 97.75 113 LYS A CA 1
ATOM 862 C C . LYS A 1 113 ? 5.481 4.159 -13.945 1.00 97.75 113 LYS A C 1
ATOM 864 O O . LYS A 1 113 ? 4.850 4.556 -12.960 1.00 97.75 113 LYS A O 1
ATOM 869 N N . GLU A 1 114 ? 5.284 2.959 -14.482 1.00 97.94 114 GLU A N 1
ATOM 870 C CA . GLU A 1 114 ? 4.350 1.978 -13.922 1.00 97.94 114 GLU A CA 1
ATOM 871 C C . GLU A 1 114 ? 4.781 1.532 -12.521 1.00 97.94 114 GLU A C 1
ATOM 873 O O . GLU A 1 114 ? 3.971 1.540 -11.591 1.00 97.94 114 GLU A O 1
ATOM 878 N N . ALA A 1 115 ? 6.070 1.239 -12.333 1.00 97.94 115 ALA A N 1
ATOM 879 C CA . ALA A 1 115 ? 6.622 0.847 -11.042 1.00 97.94 115 ALA A CA 1
ATOM 880 C C . ALA A 1 115 ? 6.439 1.939 -9.975 1.00 97.94 115 ALA A C 1
ATOM 882 O O . ALA A 1 115 ? 6.021 1.641 -8.853 1.00 97.94 115 ALA A O 1
ATOM 883 N N . GLU A 1 116 ? 6.693 3.209 -10.304 1.00 96.81 116 GLU A N 1
ATOM 884 C CA . GLU A 1 116 ? 6.453 4.319 -9.371 1.00 96.81 116 GLU A CA 1
ATOM 885 C C . GLU A 1 116 ? 4.957 4.521 -9.081 1.00 96.81 116 GLU A C 1
ATOM 887 O O . GLU A 1 116 ? 4.578 4.817 -7.943 1.00 96.81 116 GLU A O 1
ATOM 892 N N . THR A 1 117 ? 4.089 4.284 -10.066 1.00 97.62 117 THR A N 1
ATOM 893 C CA . THR A 1 117 ? 2.632 4.336 -9.878 1.00 97.62 117 THR A CA 1
ATOM 894 C C . THR A 1 117 ? 2.158 3.264 -8.895 1.00 97.62 117 THR A C 1
ATOM 896 O O . THR A 1 117 ? 1.445 3.571 -7.934 1.00 97.62 117 THR A O 1
ATOM 899 N N . GLU A 1 118 ? 2.578 2.013 -9.083 1.00 97.50 118 GLU A N 1
ATOM 900 C CA . GLU A 1 118 ? 2.223 0.912 -8.182 1.00 97.50 118 GLU A CA 1
ATOM 901 C C . GLU A 1 118 ? 2.834 1.082 -6.788 1.00 97.50 118 GLU A C 1
ATOM 903 O O . GLU A 1 118 ? 2.163 0.864 -5.776 1.00 97.50 118 GLU A O 1
ATOM 908 N N . LYS A 1 119 ? 4.071 1.580 -6.699 1.00 98.12 119 LYS A N 1
ATOM 909 C CA . LYS A 1 119 ? 4.700 1.947 -5.424 1.00 98.12 119 LYS A CA 1
ATOM 910 C C . LYS A 1 119 ? 3.870 2.980 -4.662 1.00 98.12 119 LYS A C 1
ATOM 912 O O . LYS A 1 119 ? 3.647 2.808 -3.462 1.00 98.12 119 LYS A O 1
ATOM 917 N N . MET A 1 120 ? 3.364 4.015 -5.334 1.00 97.38 120 MET A N 1
ATOM 918 C CA . MET A 1 120 ? 2.492 5.009 -4.698 1.00 97.38 120 MET A CA 1
ATOM 919 C C . MET A 1 120 ? 1.170 4.406 -4.216 1.00 97.38 120 MET A C 1
ATOM 921 O O . MET A 1 120 ? 0.758 4.674 -3.083 1.00 97.38 120 MET A O 1
ATOM 925 N N . LYS A 1 121 ? 0.535 3.533 -5.009 1.00 97.81 121 LYS A N 1
ATOM 926 C CA . LYS A 1 121 ? -0.679 2.811 -4.586 1.00 97.81 121 LYS A CA 1
ATOM 927 C C . LYS A 1 121 ? -0.423 1.939 -3.354 1.00 97.81 121 LYS A C 1
ATOM 929 O O . LYS A 1 121 ? -1.201 1.986 -2.401 1.00 97.81 121 LYS A O 1
ATOM 934 N N . ALA A 1 122 ? 0.686 1.199 -3.330 1.00 97.50 122 ALA A N 1
ATOM 935 C CA . ALA A 1 122 ? 1.067 0.348 -2.205 1.00 97.50 122 ALA A CA 1
ATOM 936 C C . ALA A 1 122 ? 1.320 1.156 -0.920 1.00 97.50 122 ALA A C 1
ATOM 938 O O . ALA A 1 122 ? 0.861 0.769 0.159 1.00 97.50 122 ALA A O 1
ATOM 939 N N . ILE A 1 123 ? 1.995 2.308 -1.022 1.00 97.56 123 ILE A N 1
ATOM 940 C CA . ILE A 1 123 ? 2.185 3.234 0.107 1.00 97.56 123 ILE A CA 1
ATOM 941 C C . ILE A 1 123 ? 0.830 3.748 0.612 1.00 97.56 123 ILE A C 1
ATOM 943 O O . ILE A 1 123 ? 0.585 3.747 1.821 1.00 97.56 123 ILE A O 1
ATOM 947 N N . GLY A 1 124 ? -0.069 4.137 -0.298 1.00 97.38 124 GLY A N 1
ATOM 948 C CA . GLY A 1 124 ? -1.424 4.579 0.037 1.00 97.38 124 GLY A CA 1
ATOM 949 C C . GLY A 1 124 ? -2.218 3.514 0.797 1.00 97.38 124 GLY A C 1
ATOM 950 O O . GLY A 1 124 ? -2.725 3.779 1.889 1.00 97.38 124 GLY A O 1
ATOM 951 N N . ALA A 1 125 ? -2.255 2.285 0.276 1.00 96.56 125 ALA A N 1
ATOM 952 C CA . ALA A 1 125 ? -2.922 1.155 0.919 1.00 96.56 125 ALA A CA 1
ATOM 953 C C . ALA A 1 125 ? -2.331 0.848 2.305 1.00 96.56 125 ALA A C 1
ATOM 955 O O . ALA A 1 125 ? -3.069 0.658 3.273 1.00 96.56 125 ALA A O 1
ATOM 956 N N . ARG A 1 126 ? -0.998 0.871 2.439 1.00 97.31 126 ARG A N 1
ATOM 957 C CA . ARG A 1 126 ? -0.316 0.671 3.726 1.00 97.31 126 ARG A CA 1
ATOM 958 C C . ARG A 1 126 ? -0.692 1.742 4.750 1.00 97.31 126 ARG A C 1
ATOM 960 O O . ARG A 1 126 ? -0.926 1.415 5.914 1.00 97.31 126 ARG A O 1
ATOM 967 N N . ASN A 1 127 ? -0.752 3.006 4.338 1.00 97.75 127 ASN A N 1
ATOM 968 C CA . ASN A 1 127 ? -1.132 4.108 5.220 1.00 97.75 127 ASN A CA 1
ATOM 969 C C . ASN A 1 127 ? -2.585 3.985 5.684 1.00 97.75 127 ASN A C 1
ATOM 971 O O . ASN A 1 127 ? -2.859 4.193 6.866 1.00 97.75 127 ASN A O 1
ATOM 975 N N . LEU A 1 128 ? -3.488 3.580 4.786 1.00 96.38 128 LEU A N 1
ATOM 976 C CA . LEU A 1 128 ? -4.881 3.308 5.125 1.00 96.38 128 LEU A CA 1
ATOM 977 C C . LEU A 1 128 ? -5.005 2.149 6.124 1.00 96.38 128 LEU A C 1
ATOM 979 O O . LEU A 1 128 ? -5.693 2.270 7.131 1.00 96.38 128 LEU A O 1
ATOM 983 N N . LEU A 1 129 ? -4.299 1.039 5.905 1.00 96.94 129 LEU A N 1
ATOM 984 C CA . LEU A 1 129 ? -4.313 -0.082 6.851 1.00 96.94 129 LEU A CA 1
ATOM 985 C C . LEU A 1 129 ? -3.785 0.329 8.229 1.00 96.94 129 LEU A C 1
ATOM 987 O O . LEU A 1 129 ? -4.366 -0.033 9.252 1.00 96.94 129 LEU A O 1
ATOM 991 N N . LYS A 1 130 ? -2.716 1.132 8.268 1.00 97.38 130 LYS A N 1
ATOM 992 C CA . LYS A 1 130 ? -2.163 1.659 9.518 1.00 97.38 130 LYS A CA 1
ATOM 993 C C . LYS A 1 130 ? -3.153 2.578 10.241 1.00 97.38 130 LYS A C 1
ATOM 995 O O . LYS A 1 130 ? -3.264 2.494 11.464 1.00 97.38 130 LYS A O 1
ATOM 1000 N N . SER A 1 131 ? -3.866 3.446 9.520 1.00 97.00 131 SER A N 1
ATOM 1001 C CA . SER A 1 131 ? -4.862 4.332 10.133 1.00 97.00 131 SER A CA 1
ATOM 1002 C C . SER A 1 131 ? -6.066 3.550 10.660 1.00 97.00 131 SER A C 1
ATOM 1004 O O . SER A 1 131 ? -6.497 3.803 11.783 1.00 97.00 131 SER A O 1
ATOM 1006 N N . VAL A 1 132 ? -6.538 2.543 9.919 1.00 97.19 132 VAL A N 1
ATOM 1007 C CA . VAL A 1 132 ? -7.619 1.644 10.352 1.00 97.19 132 VAL A CA 1
ATOM 1008 C C . VAL A 1 132 ? -7.221 0.861 11.603 1.00 97.19 132 VAL A C 1
ATOM 1010 O O . VAL A 1 132 ? -8.017 0.774 12.535 1.00 97.19 132 VAL A O 1
ATOM 1013 N N . ALA A 1 133 ? -5.999 0.325 11.671 1.00 96.31 133 ALA A N 1
ATOM 1014 C CA . ALA A 1 133 ? -5.511 -0.367 12.865 1.00 96.31 133 ALA A CA 1
ATOM 1015 C C . ALA A 1 133 ? -5.509 0.558 14.094 1.00 96.31 133 ALA A C 1
ATOM 1017 O O . ALA A 1 133 ? -6.078 0.210 15.126 1.00 96.31 133 ALA A O 1
ATOM 1018 N N . LYS A 1 134 ? -4.981 1.782 13.950 1.00 97.19 134 LYS A N 1
ATOM 1019 C CA . LYS A 1 134 ? -4.986 2.787 15.024 1.00 97.19 134 LYS A CA 1
ATOM 1020 C C . LYS A 1 134 ? -6.407 3.174 15.451 1.00 97.19 134 LYS A C 1
ATOM 1022 O O . LYS A 1 134 ? -6.672 3.340 16.638 1.00 97.19 134 LYS A O 1
ATOM 1027 N N . GLN A 1 135 ? -7.328 3.315 14.496 1.00 97.06 135 GLN A N 1
ATOM 1028 C CA . GLN A 1 135 ? -8.733 3.596 14.790 1.00 97.06 135 GLN A CA 1
ATOM 1029 C C . GLN A 1 135 ? -9.382 2.447 15.570 1.00 97.06 135 GLN A C 1
ATOM 1031 O O . GLN A 1 135 ? -10.093 2.704 16.538 1.00 97.06 135 GLN A O 1
ATOM 1036 N N . ARG A 1 136 ? -9.115 1.191 15.188 1.00 97.50 136 ARG A N 1
ATOM 1037 C CA . ARG A 1 136 ? -9.616 0.009 15.903 1.00 97.50 136 ARG A CA 1
ATOM 1038 C C . ARG A 1 136 ? -9.092 -0.060 17.333 1.00 97.50 136 ARG A C 1
ATOM 1040 O O . ARG A 1 136 ? -9.881 -0.292 18.241 1.00 97.50 136 ARG A O 1
ATOM 1047 N N . GLU A 1 137 ? -7.800 0.184 17.544 1.00 97.62 137 GLU A N 1
ATOM 1048 C CA . GLU A 1 137 ? -7.210 0.228 18.888 1.00 97.62 137 GLU A CA 1
ATOM 1049 C C . GLU A 1 137 ? -7.858 1.313 19.756 1.00 97.62 137 GLU A C 1
ATOM 1051 O O . GLU A 1 137 ? -8.256 1.045 20.889 1.00 97.62 137 GLU A O 1
ATOM 1056 N N . ALA A 1 138 ? -8.040 2.521 19.213 1.00 97.62 138 ALA A N 1
ATOM 1057 C CA . ALA A 1 138 ? -8.701 3.611 19.926 1.00 97.62 138 ALA A CA 1
ATOM 1058 C C . ALA A 1 138 ? -10.158 3.267 20.286 1.00 97.62 138 ALA A C 1
ATOM 1060 O O . ALA A 1 138 ? -10.584 3.483 21.420 1.00 97.62 138 ALA A O 1
ATOM 1061 N N . GLN A 1 139 ? -10.912 2.681 19.350 1.00 97.94 139 GLN A N 1
ATOM 1062 C CA . GLN A 1 139 ? -12.282 2.220 19.598 1.00 97.94 139 GLN A CA 1
ATOM 1063 C C . GLN A 1 139 ? -12.327 1.129 20.671 1.00 97.94 139 GLN A C 1
ATOM 1065 O O . GLN A 1 139 ? -13.185 1.164 21.551 1.00 97.94 139 GLN A O 1
ATOM 1070 N N . GLN A 1 140 ? -11.391 0.181 20.641 1.00 98.19 140 GLN A N 1
ATOM 1071 C CA . GLN A 1 140 ? -11.302 -0.871 21.648 1.00 98.19 140 GLN A CA 1
ATOM 1072 C C . GLN A 1 140 ? -11.035 -0.293 23.042 1.00 98.19 140 GLN A C 1
ATOM 1074 O O . GLN A 1 140 ? -11.699 -0.692 23.998 1.00 98.19 140 GLN A O 1
ATOM 1079 N N . GLN A 1 141 ? -10.120 0.672 23.162 1.00 98.19 141 GLN A N 1
ATOM 1080 C CA . GLN A 1 141 ? -9.847 1.354 24.430 1.00 98.19 141 GLN A CA 1
ATOM 1081 C C . GLN A 1 141 ? -11.073 2.122 24.941 1.00 98.19 141 GLN A C 1
ATOM 1083 O O . GLN A 1 141 ? -11.408 2.026 26.121 1.00 98.19 141 GLN A O 1
ATOM 1088 N N . GLN A 1 142 ? -11.789 2.829 24.059 1.00 98.19 142 GLN A N 1
ATOM 1089 C CA . GLN A 1 142 ? -13.035 3.515 24.417 1.00 98.19 142 GLN A CA 1
ATOM 1090 C C . GLN A 1 142 ? -14.104 2.539 24.927 1.00 98.19 142 GLN A C 1
ATOM 1092 O O . GLN A 1 142 ? -14.717 2.784 25.964 1.00 98.19 142 GLN A O 1
ATOM 1097 N N . LEU A 1 143 ? -14.303 1.409 24.242 1.00 98.50 143 LEU A N 1
ATOM 1098 C CA . LEU A 1 143 ? -15.256 0.382 24.669 1.00 98.50 143 LEU A CA 1
ATOM 1099 C C . LEU A 1 143 ? -14.859 -0.248 26.008 1.00 98.50 143 LEU A C 1
ATOM 1101 O O . LEU A 1 143 ? -15.718 -0.462 26.859 1.00 98.50 143 LEU A O 1
ATOM 1105 N N . GLN A 1 144 ? -13.570 -0.514 26.229 1.00 98.44 144 GLN A N 1
ATOM 1106 C CA . GLN A 1 144 ? -13.079 -1.032 27.508 1.00 98.44 144 GLN A CA 1
ATOM 1107 C C . GLN A 1 144 ? -13.324 -0.048 28.657 1.00 98.44 144 GLN A C 1
ATOM 1109 O O . GLN A 1 144 ? -13.764 -0.471 29.726 1.00 98.44 144 GLN A O 1
ATOM 1114 N N . ALA A 1 145 ? -13.106 1.251 28.432 1.00 98.38 145 ALA A N 1
ATOM 1115 C CA . ALA A 1 145 ? -13.406 2.287 29.416 1.00 98.38 145 ALA A CA 1
ATOM 1116 C C . ALA A 1 145 ? -14.906 2.334 29.754 1.00 98.38 145 ALA A C 1
ATOM 1118 O O . ALA A 1 145 ? -15.269 2.332 30.929 1.00 98.38 145 ALA A O 1
ATOM 1119 N N . LEU A 1 146 ? -15.779 2.274 28.741 1.00 98.62 146 LEU A N 1
ATOM 1120 C CA . LEU A 1 146 ? -17.233 2.227 28.938 1.00 98.62 146 LEU A CA 1
ATOM 1121 C C . LEU A 1 146 ? -17.676 0.972 29.701 1.00 98.62 146 LEU A C 1
ATOM 1123 O O . LEU A 1 146 ? -18.511 1.055 30.600 1.00 98.62 146 LEU A O 1
ATOM 1127 N N . ILE A 1 147 ? -17.110 -0.195 29.382 1.00 98.50 147 ILE A N 1
ATOM 1128 C CA . ILE A 1 147 ? -17.395 -1.438 30.112 1.00 98.50 147 ILE A CA 1
ATOM 1129 C C . ILE A 1 147 ? -16.977 -1.301 31.580 1.00 98.50 147 ILE A C 1
ATOM 1131 O O . ILE A 1 147 ? -17.732 -1.705 32.463 1.00 98.50 147 ILE A O 1
ATOM 1135 N N . ALA A 1 148 ? -15.798 -0.736 31.853 1.00 98.50 148 ALA A N 1
ATOM 1136 C CA . ALA A 1 148 ? -15.319 -0.522 33.217 1.00 98.50 148 ALA A CA 1
ATOM 1137 C C . ALA A 1 148 ? -16.236 0.433 33.999 1.00 98.50 148 ALA A C 1
ATOM 1139 O O . ALA A 1 148 ? -16.622 0.124 35.126 1.00 98.50 148 ALA A O 1
ATOM 1140 N N . GLU A 1 149 ? -16.658 1.538 33.380 1.00 98.44 149 GLU A N 1
ATOM 1141 C CA . GLU A 1 149 ? -17.607 2.484 33.972 1.00 98.44 149 GLU A CA 1
ATOM 1142 C C . GLU A 1 149 ? -18.939 1.803 34.320 1.00 98.44 149 GLU A C 1
ATOM 1144 O O . GLU A 1 149 ? -19.438 1.932 35.441 1.00 98.44 149 GLU A O 1
ATOM 1149 N N . LYS A 1 150 ? -19.504 1.024 33.388 1.00 98.56 150 LYS A N 1
ATOM 1150 C CA . LYS A 1 150 ? -20.774 0.317 33.608 1.00 98.56 150 LYS A CA 1
ATOM 1151 C C . LYS A 1 150 ? -20.668 -0.759 34.681 1.00 98.56 150 LYS A C 1
ATOM 1153 O O . LYS A 1 150 ? -21.584 -0.888 35.489 1.00 98.56 150 LYS A O 1
ATOM 1158 N N . LYS A 1 151 ? -19.551 -1.487 34.746 1.00 98.44 151 LYS A N 1
ATOM 1159 C CA . LYS A 1 151 ? -19.289 -2.446 35.830 1.00 98.44 151 LYS A CA 1
ATOM 1160 C C . LYS A 1 151 ? -19.233 -1.759 37.191 1.00 98.44 151 LYS A C 1
ATOM 1162 O O . LYS A 1 151 ? -19.854 -2.237 38.131 1.00 98.44 151 LYS A O 1
ATOM 1167 N N . MET A 1 152 ? -18.559 -0.615 37.286 1.00 98.44 152 MET A N 1
ATOM 1168 C CA . MET A 1 152 ? -18.510 0.163 38.525 1.00 98.44 152 MET A CA 1
ATOM 1169 C C . MET A 1 152 ? -19.904 0.655 38.946 1.00 98.44 152 MET A C 1
ATOM 1171 O O . MET A 1 152 ? -20.256 0.573 40.120 1.00 98.44 152 MET A O 1
ATOM 1175 N N . GLN A 1 153 ? -20.718 1.129 37.994 1.00 98.38 153 GLN A N 1
ATOM 1176 C CA . GLN A 1 153 ? -22.107 1.525 38.259 1.00 98.38 153 GLN A CA 1
ATOM 1177 C C . GLN A 1 153 ? -22.943 0.347 38.780 1.00 98.38 153 GLN A C 1
ATOM 1179 O O . GLN A 1 153 ? -23.682 0.517 39.746 1.00 98.38 153 GLN A O 1
ATOM 1184 N N . LEU A 1 154 ? -22.799 -0.841 38.184 1.00 98.50 154 LEU A N 1
ATOM 1185 C CA . LEU A 1 154 ? -23.491 -2.053 38.630 1.00 98.50 154 LEU A CA 1
ATOM 1186 C C . LEU A 1 154 ? -23.107 -2.462 40.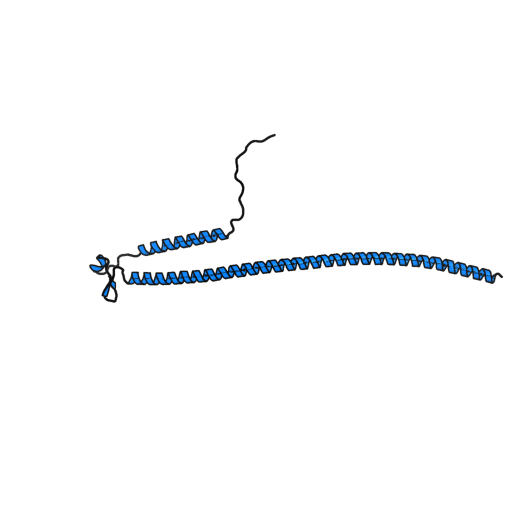054 1.00 98.50 154 LEU A C 1
ATOM 1188 O O . LEU A 1 154 ? -23.999 -2.723 40.855 1.00 98.50 154 LEU A O 1
ATOM 1192 N N . GLU A 1 155 ? -21.816 -2.474 40.391 1.00 98.38 155 GLU A N 1
ATOM 1193 C CA . GLU A 1 155 ? -21.378 -2.813 41.753 1.00 98.38 155 GLU A CA 1
ATOM 1194 C C . GLU A 1 155 ? -21.899 -1.811 42.787 1.00 98.38 155 GLU A C 1
ATOM 1196 O O . GLU A 1 155 ? -22.348 -2.202 43.863 1.00 98.38 155 GLU A O 1
ATOM 1201 N N . ARG A 1 156 ? -21.940 -0.517 42.442 1.00 98.56 156 ARG A N 1
ATOM 1202 C CA . ARG A 1 156 ? -22.556 0.495 43.309 1.00 98.56 156 ARG A CA 1
ATOM 1203 C C . ARG A 1 156 ? -24.033 0.188 43.570 1.00 98.56 156 ARG A C 1
ATOM 1205 O O . ARG A 1 156 ? -24.447 0.187 44.725 1.00 98.56 156 ARG A O 1
ATOM 1212 N N . TYR A 1 157 ? -24.812 -0.080 42.519 1.00 98.44 157 TYR A N 1
ATOM 1213 C CA . TYR A 1 157 ? -26.238 -0.397 42.664 1.00 98.44 157 TYR A CA 1
ATOM 1214 C C . TYR A 1 157 ? -26.476 -1.695 43.431 1.00 98.44 157 TYR A C 1
ATOM 1216 O O . TYR A 1 157 ? -27.436 -1.791 44.187 1.00 98.44 157 TYR A O 1
ATOM 1224 N N . ARG A 1 158 ? -25.593 -2.683 43.275 1.00 98.62 158 ARG A N 1
ATOM 1225 C CA . ARG A 1 158 ? -25.656 -3.931 44.033 1.00 98.62 158 ARG A CA 1
ATOM 1226 C C . ARG A 1 158 ? -25.498 -3.691 45.534 1.00 98.62 158 ARG A C 1
ATOM 1228 O O . ARG A 1 158 ? -26.292 -4.211 46.309 1.00 98.62 158 ARG A O 1
ATOM 1235 N N . ILE A 1 159 ? -24.507 -2.893 45.934 1.00 98.44 159 ILE A N 1
ATOM 1236 C CA . ILE A 1 159 ? -24.277 -2.549 47.346 1.00 98.44 159 ILE A CA 1
ATOM 1237 C C . ILE A 1 159 ? -25.471 -1.773 47.914 1.00 98.44 159 ILE A C 1
ATOM 1239 O O . ILE A 1 159 ? -25.919 -2.055 49.022 1.00 98.44 159 ILE A O 1
ATOM 1243 N N . GLU A 1 160 ? -26.001 -0.813 47.153 1.00 98.06 160 GLU A N 1
ATOM 1244 C CA . GLU A 1 160 ? -27.181 -0.034 47.546 1.00 98.06 160 GLU A CA 1
ATOM 1245 C C . GLU A 1 160 ? -28.415 -0.929 47.733 1.00 98.06 160 GLU A C 1
ATOM 1247 O O . GLU A 1 160 ? -29.111 -0.820 48.741 1.00 98.06 160 GLU A O 1
ATOM 1252 N N . TYR A 1 161 ? -28.636 -1.872 46.814 1.00 98.44 161 TYR A N 1
ATOM 1253 C CA . TYR A 1 161 ? -29.705 -2.860 46.915 1.00 98.44 161 TYR A CA 1
ATOM 1254 C C . TYR A 1 161 ? -29.552 -3.758 48.150 1.00 98.44 161 TYR A C 1
ATOM 1256 O O . TYR A 1 161 ? -30.509 -3.937 48.897 1.00 98.44 161 TYR A O 1
ATOM 1264 N N . GLU A 1 162 ? -28.354 -4.296 48.404 1.00 98.38 162 GLU A N 1
ATOM 1265 C CA . GLU A 1 162 ? -28.100 -5.125 49.591 1.00 98.38 162 GLU A CA 1
ATOM 1266 C C . GLU A 1 162 ? -28.310 -4.343 50.896 1.00 98.38 162 GLU A C 1
ATOM 1268 O O . GLU A 1 162 ? -28.797 -4.906 51.875 1.00 98.38 162 GLU A O 1
ATOM 1273 N N . ALA A 1 163 ? -27.971 -3.051 50.927 1.00 98.19 163 ALA A N 1
ATOM 1274 C CA . ALA A 1 163 ? -28.225 -2.197 52.084 1.00 98.19 163 ALA A CA 1
ATOM 1275 C C . ALA A 1 163 ? -29.728 -1.972 52.313 1.00 98.19 163 ALA A C 1
ATOM 1277 O O . ALA A 1 163 ? -30.200 -2.126 53.437 1.00 98.19 163 ALA A O 1
ATOM 1278 N N . LEU A 1 164 ? -30.484 -1.657 51.256 1.00 98.19 164 LEU A N 1
ATOM 1279 C CA . LEU A 1 164 ? -31.935 -1.462 51.337 1.00 98.19 164 LEU A CA 1
ATOM 1280 C C . LEU A 1 164 ? -32.669 -2.749 51.729 1.00 98.19 164 LEU A C 1
ATOM 1282 O O . LEU A 1 164 ? -33.537 -2.704 52.592 1.00 98.19 164 LEU A O 1
ATOM 1286 N N . SER A 1 165 ? -32.277 -3.891 51.162 1.00 98.25 165 SER A N 1
ATOM 1287 C CA . SER A 1 165 ? -32.876 -5.193 51.476 1.00 98.25 165 SER A CA 1
ATOM 1288 C C . SER A 1 165 ? -32.671 -5.597 52.943 1.00 98.25 165 SER A C 1
ATOM 1290 O O . SER A 1 165 ? -33.559 -6.198 53.541 1.00 98.25 165 SER A O 1
ATOM 1292 N N . LYS A 1 166 ? -31.537 -5.230 53.559 1.00 98.00 166 LYS A N 1
ATOM 1293 C CA . LYS A 1 166 ? -31.333 -5.422 55.006 1.00 98.00 166 LYS A CA 1
ATOM 1294 C C . LYS A 1 166 ? -32.282 -4.562 55.833 1.00 98.00 166 LYS A C 1
ATOM 1296 O O . LYS A 1 166 ? -32.902 -5.076 56.753 1.00 98.00 166 LYS A O 1
ATOM 1301 N N . VAL A 1 167 ? -32.417 -3.282 55.483 1.00 98.12 167 VAL A N 1
ATOM 1302 C CA . VAL A 1 167 ? -33.331 -2.363 56.178 1.00 98.12 167 VAL A CA 1
ATOM 1303 C C . VAL A 1 167 ? -34.784 -2.829 56.053 1.00 98.12 167 VAL A C 1
ATOM 1305 O O . VAL A 1 167 ? -35.526 -2.750 57.024 1.00 98.12 167 VAL A O 1
ATOM 1308 N N . GLU A 1 168 ? -35.190 -3.330 54.886 1.00 97.62 168 GLU A N 1
ATOM 1309 C CA . GLU A 1 168 ? -36.516 -3.925 54.675 1.00 97.62 168 GLU A CA 1
ATOM 1310 C C . GLU A 1 168 ? -36.735 -5.136 55.595 1.00 97.62 168 GLU A C 1
ATOM 1312 O O . GLU A 1 168 ? -37.705 -5.157 56.343 1.00 97.62 168 GLU A O 1
ATOM 1317 N N . SER A 1 169 ? -35.782 -6.075 55.644 1.00 97.44 169 SER A N 1
ATOM 1318 C CA . SER A 1 169 ? -35.846 -7.232 56.552 1.00 97.44 169 SER A CA 1
ATOM 1319 C C . SER A 1 169 ? -35.939 -6.823 58.026 1.00 97.44 169 SER A C 1
ATOM 1321 O O . SER A 1 169 ? -36.708 -7.410 58.779 1.00 97.44 169 SER A O 1
ATOM 1323 N N . GLU A 1 170 ? -35.176 -5.814 58.454 1.00 96.50 170 GLU A N 1
ATOM 1324 C CA . GLU A 1 170 ? -35.233 -5.284 59.824 1.00 96.50 170 GLU A CA 1
ATOM 1325 C C . GLU A 1 170 ? -36.602 -4.653 60.137 1.00 96.50 170 GLU A C 1
ATOM 1327 O O . GLU A 1 170 ? -37.113 -4.786 61.252 1.00 96.50 170 GLU A O 1
ATOM 1332 N N . GLN A 1 171 ? -37.211 -3.969 59.162 1.00 96.50 171 GLN A N 1
ATOM 1333 C CA . GLN A 1 171 ? -38.554 -3.401 59.299 1.00 96.50 171 GLN A CA 1
ATOM 1334 C C . GLN A 1 171 ? -39.624 -4.492 59.385 1.00 96.50 171 GLN A C 1
ATOM 1336 O O . GLN A 1 171 ? -40.505 -4.392 60.241 1.00 96.50 171 GLN A O 1
ATOM 1341 N N . ASP A 1 172 ? -39.535 -5.533 58.559 1.00 96.38 172 ASP A N 1
ATOM 1342 C CA . ASP A 1 172 ? -40.461 -6.668 58.587 1.00 96.38 172 ASP A CA 1
ATOM 1343 C C . ASP A 1 172 ? -40.383 -7.414 59.926 1.00 96.38 172 ASP A C 1
ATOM 1345 O O . ASP A 1 172 ? -41.409 -7.651 60.566 1.00 96.38 172 ASP A O 1
ATOM 1349 N N . GLU A 1 173 ? -39.172 -7.685 60.424 1.00 95.06 173 GLU A N 1
ATOM 1350 C CA . GLU A 1 173 ? -38.968 -8.284 61.748 1.00 95.06 173 GLU A CA 1
ATOM 1351 C C . GLU A 1 173 ? -39.567 -7.425 62.872 1.00 95.06 173 GLU A C 1
ATOM 1353 O O . GLU A 1 173 ? -40.163 -7.949 63.818 1.00 95.06 173 GLU A O 1
ATOM 1358 N N . PHE A 1 174 ? -39.429 -6.099 62.783 1.00 94.50 174 PHE A N 1
ATOM 1359 C CA . PHE A 1 174 ? -40.030 -5.177 63.744 1.00 94.50 174 PHE A CA 1
ATOM 1360 C C . PHE A 1 174 ? -41.564 -5.222 63.702 1.00 94.50 174 PHE A C 1
ATOM 1362 O O . PHE A 1 174 ? -42.210 -5.238 64.754 1.00 94.50 174 PHE A O 1
ATOM 1369 N N . ILE A 1 175 ? -42.155 -5.262 62.505 1.00 94.88 1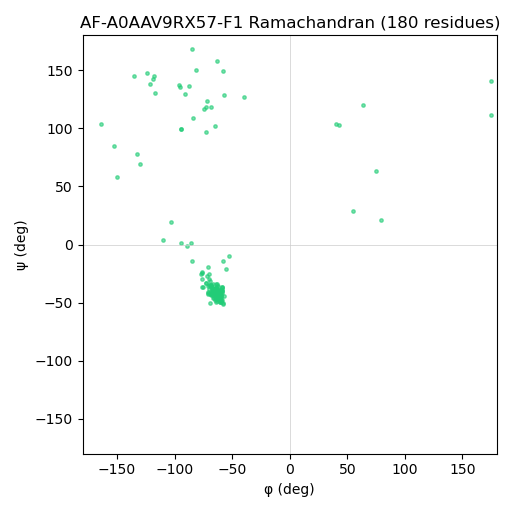75 ILE A N 1
ATOM 1370 C CA . ILE A 1 175 ? -43.606 -5.374 62.320 1.00 94.88 175 ILE A CA 1
ATOM 1371 C C . ILE A 1 175 ? -44.116 -6.693 62.905 1.00 94.88 175 ILE A C 1
ATOM 1373 O O . ILE A 1 175 ? -45.077 -6.677 63.676 1.00 94.88 175 ILE A O 1
ATOM 1377 N N . ASP A 1 176 ? -43.456 -7.812 62.609 1.00 93.50 176 ASP A N 1
ATOM 1378 C CA . ASP A 1 176 ? -43.832 -9.132 63.122 1.00 93.50 176 ASP A CA 1
ATOM 1379 C C . ASP A 1 176 ? -43.800 -9.173 64.654 1.00 93.50 176 ASP A C 1
ATOM 1381 O O . ASP A 1 176 ? -44.747 -9.639 65.295 1.00 93.50 176 ASP A O 1
ATOM 1385 N N . GLN A 1 177 ? -42.752 -8.615 65.269 1.00 92.06 177 GLN A N 1
ATOM 1386 C CA . GLN A 1 177 ? -42.672 -8.486 66.726 1.00 92.06 177 GLN A CA 1
ATOM 1387 C C . GLN A 1 177 ? -43.806 -7.625 67.294 1.00 92.06 177 GLN A C 1
ATOM 1389 O O . GLN A 1 177 ? -44.389 -7.977 68.322 1.00 92.06 177 GLN A O 1
ATOM 1394 N N . PHE A 1 178 ? -44.141 -6.513 66.635 1.00 88.19 178 PHE A N 1
ATOM 1395 C CA . PHE A 1 178 ? -45.215 -5.623 67.072 1.00 88.19 178 PHE A CA 1
ATOM 1396 C C . PHE A 1 178 ? -46.600 -6.278 66.966 1.00 88.19 178 PHE A C 1
ATOM 1398 O O . PHE A 1 178 ? -47.442 -6.080 67.842 1.00 88.19 178 PHE A O 1
ATOM 1405 N N . ILE A 1 179 ? -46.837 -7.085 65.927 1.00 88.62 179 ILE A N 1
ATOM 1406 C CA . ILE A 1 179 ? -48.079 -7.851 65.755 1.00 88.62 179 ILE A CA 1
ATOM 1407 C C . ILE A 1 179 ? -48.200 -8.940 66.828 1.00 88.62 179 ILE A C 1
ATOM 1409 O O . ILE A 1 179 ? -49.279 -9.116 67.385 1.00 88.62 179 ILE A O 1
ATOM 1413 N N . LEU A 1 180 ? -47.108 -9.640 67.154 1.00 76.56 180 LEU A N 1
ATOM 1414 C CA . LEU A 1 180 ? -47.099 -10.717 68.154 1.00 76.56 180 LEU A CA 1
ATOM 1415 C C . LEU A 1 180 ? -47.254 -10.230 69.607 1.00 76.56 180 LEU A C 1
ATOM 1417 O O . LEU A 1 180 ? -47.595 -11.026 70.480 1.00 76.56 180 LEU A O 1
ATOM 1421 N N . GLN A 1 181 ? -46.983 -8.952 69.888 1.00 72.56 181 GLN A N 1
ATOM 1422 C CA . GLN A 1 181 ? -47.116 -8.354 71.226 1.00 72.56 181 GLN A CA 1
ATOM 1423 C C . GLN A 1 181 ? -48.513 -7.773 71.530 1.00 72.56 181 GLN A C 1
ATOM 1425 O O . GLN A 1 181 ? -48.728 -7.266 72.634 1.00 72.56 181 GLN A O 1
ATOM 1430 N N . LYS A 1 182 ? -49.457 -7.836 70.587 1.00 52.38 182 LYS A N 1
ATOM 1431 C CA . LYS A 1 182 ? -50.859 -7.419 70.752 1.00 52.38 182 LYS A CA 1
ATOM 1432 C C . LYS A 1 182 ? -51.799 -8.608 70.896 1.00 52.38 182 LYS A C 1
ATOM 1434 O O . LYS A 1 182 ? -52.811 -8.424 71.611 1.00 52.38 182 LYS A O 1
#

Solvent-accessible surface area (backbone atoms only — not comparable to full-atom values): 10804 Å² total; per-residue (Å²): 133,83,89,88,83,89,81,82,87,80,87,88,85,90,78,84,85,60,79,66,59,62,54,54,54,52,50,54,51,52,54,57,51,50,58,55,50,58,62,57,60,73,76,70,77,82,74,89,78,92,64,86,85,52,75,48,58,78,71,50,36,32,72,40,101,82,76,43,85,30,76,56,53,60,69,59,54,48,56,54,50,52,52,51,52,53,51,49,53,50,52,51,53,50,54,51,49,51,52,53,52,51,52,48,52,52,54,50,54,50,50,51,53,51,52,53,51,52,50,50,51,52,51,51,54,51,52,50,52,53,50,51,52,54,50,51,53,53,52,51,53,53,51,53,52,51,52,52,52,52,51,53,53,50,54,51,52,49,54,53,48,55,54,50,54,49,54,50,52,55,51,52,54,50,51,55,52,57,61,75,75,108

Foldseek 3Di:
DDDDDDDDDDDDDPDDPDPVVVVVVVVVVVVVVVVVVVVVVVPPDDDDDDDPDDVQVVVQWDADPVRDIDNDDVVVVVVVVVVVVVVVVVVVVVVVVVVVVVVVVVVVVVVVVVVVVVVVVVVVVVVVVVVVVVVVVVVVVVVVVVVVVVVVVVVVVVVVVVVVVVVVVVVVVVVVVVVVVD

InterPro domains:
  IPR028172 Intraflagellar transport protein 20 [PF14931] (60-178)
  IPR028172 Intraflagellar transport protein 20 [PTHR31978] (51-182)

Organism: NCBI:txid28760

Radius of gyration: 51.51 Å; Cα contacts (8 Å, |Δi|>4): 27; chains: 1; bounding box: 110×55×143 Å

Mean predicted aligned error: 18.72 Å

Sequence (182 aa):
MTTLQTEVLGSPAVAARGGGAYLLDHWLCHITTHRNRSLAAITAKTGPVAMAKDPLAEAGFYFDELNKLRVLEPEVSQKTSELKEECKEFVDKIGQFQKIVGGLIEMVDELAKEAETEKMKAIGARNLLKSVAKQREAQQQQLQALIAEKKMQLERYRIEYEALSKVESEQDEFIDQFILQK

pLDDT: mean 76.01, std 24.07, range [30.75, 98.62]